Protein AF-G0UJ01-F1 (afdb_monomer_lite)

Organism: Trypanosoma congolense (strain IL3000) (NCBI:txid1068625)

InterPro domains:
  IPR001300 Peptidase C2, calpain, catalytic domain [PS50203] (1-69)
  IPR036213 Calpain large subunit, domain III superfamily [SSF49758] (89-198)
  IPR038765 Papain-like cysteine peptidase superfamily [SSF54001] (2-78)

Structure (mmCIF, N/CA/C/O backbone):
data_AF-G0UJ01-F1
#
_entry.id   AF-G0UJ01-F1
#
loop_
_atom_site.group_PDB
_atom_site.id
_atom_site.type_symbol
_atom_site.label_atom_id
_atom_site.label_alt_id
_atom_site.label_comp_id
_atom_site.label_asym_id
_atom_site.label_entity_id
_atom_site.label_seq_id
_atom_site.pdbx_PDB_ins_code
_atom_site.Cartn_x
_atom_site.Cartn_y
_atom_site.Cartn_z
_atom_site.occupancy
_atom_site.B_iso_or_equiv
_atom_site.auth_seq_id
_atom_site.auth_comp_id
_atom_site.auth_asym_id
_atom_site.auth_atom_id
_atom_site.pdbx_PDB_model_num
ATOM 1 N N . VAL A 1 1 ? -15.364 -9.921 30.946 1.00 75.38 1 VAL A N 1
ATOM 2 C CA . VAL A 1 1 ? -16.091 -8.834 30.248 1.00 75.38 1 VAL A CA 1
ATOM 3 C C . VAL A 1 1 ? -15.099 -8.188 29.299 1.00 75.38 1 VAL A C 1
ATOM 5 O O . VAL A 1 1 ? -13.980 -7.958 29.737 1.00 75.38 1 VAL A O 1
ATOM 8 N N . PHE A 1 2 ? -15.462 -7.955 28.037 1.00 89.19 2 PHE A N 1
ATOM 9 C CA . PHE A 1 2 ? -14.636 -7.181 27.103 1.00 89.19 2 PHE A CA 1
ATOM 10 C C . PHE A 1 2 ? -15.213 -5.773 27.016 1.00 89.19 2 PHE A C 1
ATOM 12 O O . PHE A 1 2 ? -16.403 -5.621 26.729 1.00 89.19 2 PHE A O 1
ATOM 19 N N . LEU A 1 3 ? -14.388 -4.777 27.321 1.00 91.88 3 LEU A N 1
ATOM 20 C CA . LEU A 1 3 ? -14.779 -3.374 27.366 1.00 91.88 3 LEU A CA 1
ATOM 21 C C . LEU A 1 3 ? -13.945 -2.585 26.367 1.00 91.88 3 LEU A C 1
ATOM 23 O O . LEU A 1 3 ? -12.752 -2.847 26.220 1.00 91.88 3 LEU A O 1
ATOM 27 N N . LEU A 1 4 ? -14.575 -1.610 25.721 1.00 91.38 4 LEU A N 1
ATOM 28 C CA . LEU A 1 4 ? -13.889 -0.601 24.929 1.00 91.38 4 LEU A CA 1
ATOM 29 C C . LEU A 1 4 ? -14.015 0.747 25.632 1.00 91.38 4 LEU A C 1
ATOM 31 O O . LEU A 1 4 ? -15.114 1.166 26.004 1.00 91.38 4 LEU A O 1
ATOM 35 N N . LEU A 1 5 ? -12.877 1.416 25.790 1.00 90.94 5 LEU A N 1
ATOM 36 C CA . LEU A 1 5 ? -12.803 2.781 26.282 1.00 90.94 5 LEU A CA 1
ATOM 37 C C . LEU A 1 5 ? -12.673 3.729 25.090 1.00 90.94 5 LEU A C 1
ATOM 39 O O . LEU A 1 5 ? -11.748 3.611 24.289 1.00 90.94 5 LEU A O 1
ATOM 43 N N . LEU A 1 6 ? -13.605 4.667 24.981 1.00 90.00 6 LEU A N 1
ATOM 44 C CA . LEU A 1 6 ? -13.663 5.664 23.921 1.00 90.00 6 LEU A CA 1
ATOM 45 C C . LEU A 1 6 ? -13.611 7.063 24.518 1.00 90.00 6 LEU A C 1
ATOM 47 O O . LEU A 1 6 ? -14.026 7.283 25.651 1.00 90.00 6 LEU A O 1
ATOM 51 N N . ARG A 1 7 ? -13.152 8.029 23.727 1.00 88.75 7 ARG A N 1
ATOM 52 C CA . ARG A 1 7 ? -13.191 9.446 24.079 1.00 88.75 7 ARG A CA 1
ATOM 53 C C . ARG A 1 7 ? -14.128 10.179 23.131 1.00 88.75 7 ARG A C 1
ATOM 55 O O . ARG A 1 7 ? -13.958 10.081 21.919 1.00 88.75 7 ARG A O 1
ATOM 62 N N . ASN A 1 8 ? -15.076 10.939 23.670 1.00 87.56 8 ASN A N 1
ATOM 63 C CA . ASN A 1 8 ? -15.922 11.836 22.893 1.00 87.56 8 ASN A CA 1
ATOM 64 C C . ASN A 1 8 ? -15.230 13.205 22.736 1.00 87.56 8 ASN A C 1
ATOM 66 O O . ASN A 1 8 ? -15.189 13.976 23.700 1.00 87.56 8 ASN A O 1
ATOM 70 N N . PRO A 1 9 ? -14.725 13.560 21.538 1.00 87.31 9 PRO A N 1
ATOM 71 C CA . PRO A 1 9 ? -14.040 14.835 21.338 1.00 87.31 9 PRO A CA 1
ATOM 72 C C . PRO A 1 9 ? -14.978 16.050 21.451 1.00 87.31 9 PRO A C 1
ATOM 74 O O . PRO A 1 9 ? -14.497 17.166 21.637 1.00 87.31 9 PRO A O 1
ATOM 77 N N . TRP A 1 10 ? -16.301 15.855 21.394 1.00 84.81 10 TRP A N 1
ATOM 78 C CA . TRP A 1 10 ? -17.302 16.925 21.481 1.00 84.81 10 TRP A CA 1
ATOM 79 C C . TRP A 1 10 ? -17.919 17.104 22.867 1.00 84.81 10 TRP A C 1
ATOM 81 O O . TRP A 1 10 ? -18.805 17.940 23.014 1.00 84.81 10 TRP A O 1
ATOM 91 N N . PHE A 1 11 ? -17.444 16.391 23.893 1.00 81.94 11 PHE A N 1
ATOM 92 C CA . PHE A 1 11 ? -18.022 16.441 25.244 1.00 81.94 11 PHE A CA 1
ATOM 93 C C . PHE A 1 11 ? -18.205 17.868 25.806 1.00 81.94 11 PHE A C 1
ATOM 95 O O . PHE A 1 11 ? -19.108 18.119 26.589 1.00 81.94 11 PHE A O 1
ATOM 102 N N . ARG A 1 12 ? -17.359 18.831 25.416 1.00 78.62 12 ARG A N 1
ATOM 103 C CA . ARG A 1 12 ? -17.469 20.228 25.882 1.00 78.62 12 ARG A CA 1
ATOM 104 C C . ARG A 1 12 ? -18.491 21.077 25.119 1.00 78.62 12 ARG A C 1
ATOM 106 O O . ARG A 1 12 ? -18.790 22.182 25.553 1.00 78.62 12 ARG A O 1
ATOM 113 N N . CYS A 1 13 ? -18.949 20.616 23.959 1.00 74.69 13 CYS A N 1
ATOM 114 C CA . CYS A 1 13 ? -19.831 21.367 23.063 1.00 74.69 13 CYS A CA 1
ATOM 115 C C . CYS A 1 13 ? -21.299 20.959 23.206 1.00 74.69 13 CYS A C 1
ATOM 117 O O . CYS A 1 13 ? -22.189 21.717 22.833 1.00 74.69 13 CYS A O 1
ATOM 119 N N . CYS A 1 14 ? -21.547 19.770 23.737 1.00 66.38 14 CYS A N 1
ATOM 120 C CA . CYS A 1 14 ? -22.865 19.268 24.062 1.00 66.38 14 CYS A CA 1
ATOM 121 C C . CYS A 1 14 ? -22.764 18.599 25.431 1.00 66.38 14 CYS A C 1
ATOM 123 O O . CYS A 1 14 ? -21.848 17.808 25.636 1.00 66.38 14 CYS A O 1
ATOM 125 N N . ASP A 1 15 ? -23.691 18.897 26.348 1.00 72.81 15 ASP A N 1
ATOM 126 C CA . ASP A 1 15 ? -23.828 18.228 27.655 1.00 72.81 15 ASP A CA 1
ATOM 127 C C . ASP A 1 15 ? -24.300 16.770 27.471 1.00 72.81 15 ASP A C 1
ATOM 129 O O . ASP A 1 15 ? -25.323 16.328 27.991 1.00 72.81 15 ASP A O 1
ATOM 133 N N . TYR A 1 16 ? -23.598 16.029 26.619 1.00 79.50 16 TYR A N 1
ATOM 134 C CA . TYR A 1 16 ? -23.921 14.676 26.237 1.00 79.50 16 TYR A CA 1
ATOM 135 C C . TYR A 1 16 ? -23.436 13.723 27.320 1.00 79.50 16 TYR A C 1
ATOM 137 O O . TYR A 1 16 ? -22.234 13.581 27.561 1.00 79.50 16 TYR A O 1
ATOM 145 N N . GLU A 1 17 ? -24.385 13.020 27.926 1.00 80.81 17 GLU A N 1
ATOM 146 C CA . GLU A 1 17 ? -24.115 11.943 28.864 1.00 80.81 17 GLU A CA 1
ATOM 147 C C . GLU A 1 17 ? -24.357 10.588 28.200 1.00 80.81 17 GLU A C 1
ATOM 149 O O . GLU A 1 17 ? -25.393 10.340 27.580 1.00 80.81 17 GLU A O 1
ATOM 154 N N . TRP A 1 18 ? -23.389 9.683 28.345 1.00 87.19 18 TRP A N 1
ATOM 155 C CA . TRP A 1 18 ? -23.513 8.327 27.827 1.00 87.19 18 TRP A CA 1
ATOM 156 C C . TRP A 1 18 ? -24.629 7.561 28.545 1.00 87.19 18 TRP A C 1
ATOM 158 O O . TRP A 1 18 ? -24.576 7.376 29.759 1.00 87.19 18 TRP A O 1
ATOM 168 N N . GLY A 1 19 ? -25.618 7.082 27.787 1.00 88.19 19 GLY A N 1
ATOM 169 C CA . GLY A 1 19 ? -26.789 6.368 28.308 1.00 88.19 19 GLY A CA 1
ATOM 170 C C . GLY A 1 19 ? -26.691 4.837 28.311 1.00 88.19 19 GLY A C 1
ATOM 171 O O . GLY A 1 19 ? -27.681 4.187 28.643 1.00 88.19 19 GLY A O 1
ATOM 172 N N . GLY A 1 20 ? -25.547 4.263 27.924 1.00 89.75 20 GLY A N 1
ATOM 173 C CA . GLY A 1 20 ? -25.373 2.813 27.777 1.00 89.75 20 GLY A CA 1
ATOM 174 C C . GLY A 1 20 ? -25.213 2.045 29.091 1.00 89.75 20 GLY A C 1
ATOM 175 O O . GLY A 1 20 ? -25.431 2.560 30.192 1.00 89.75 20 GLY A O 1
ATOM 176 N N . VAL A 1 21 ? -24.804 0.781 28.979 1.00 91.50 21 VAL A N 1
ATOM 177 C CA . VAL A 1 21 ? -24.716 -0.168 30.107 1.00 91.50 21 VAL A CA 1
ATOM 178 C C . VAL A 1 21 ? -23.761 0.313 31.203 1.00 91.50 21 VAL A C 1
ATOM 180 O O . VAL A 1 21 ? -24.057 0.182 32.393 1.00 91.50 21 VAL A O 1
ATOM 183 N N . TRP A 1 22 ? -22.649 0.929 30.802 1.00 91.38 22 TRP A N 1
ATOM 184 C CA . TRP A 1 22 ? -21.648 1.528 31.689 1.00 91.38 22 TRP A CA 1
ATOM 185 C C . TRP A 1 22 ? -21.827 3.045 31.844 1.00 91.38 22 TRP A C 1
ATOM 187 O O . TRP A 1 22 ? -20.862 3.784 32.026 1.00 91.38 22 TRP A O 1
ATOM 197 N N . LYS A 1 23 ? -23.067 3.548 31.795 1.00 90.19 23 LYS A N 1
ATOM 198 C CA . LYS A 1 23 ? -23.355 4.956 32.104 1.00 90.19 23 LYS A CA 1
ATOM 199 C C . LYS A 1 23 ? -22.884 5.348 33.501 1.00 90.19 23 LYS A C 1
ATOM 201 O O . LYS A 1 23 ? -22.842 4.523 34.420 1.00 90.19 23 LYS A O 1
ATOM 206 N N . LYS A 1 24 ? -22.579 6.630 33.688 1.00 85.19 24 LYS A N 1
ATOM 207 C CA . LYS A 1 24 ? -22.153 7.176 34.981 1.00 85.19 24 LYS A CA 1
ATOM 208 C C . LYS A 1 24 ? -23.188 6.868 36.071 1.00 85.19 24 LYS A C 1
ATOM 210 O O . LYS A 1 24 ? -24.387 7.044 35.870 1.00 85.19 24 LYS A O 1
ATOM 215 N N . GLY A 1 25 ? -22.727 6.356 37.213 1.00 85.00 25 GLY A N 1
ATOM 216 C CA . GLY A 1 25 ? -23.595 5.957 38.330 1.00 85.00 25 GLY A CA 1
ATOM 217 C C . GLY A 1 25 ? -24.432 4.687 38.100 1.00 85.00 25 GLY A C 1
ATOM 218 O O . GLY A 1 25 ? -25.211 4.317 38.977 1.00 85.00 25 GLY A O 1
ATOM 219 N N . GLY A 1 26 ? -24.278 4.009 36.956 1.00 88.38 26 GLY A N 1
ATOM 220 C CA . GLY A 1 26 ? -24.953 2.745 36.663 1.00 88.38 26 GLY A CA 1
ATOM 221 C C . GLY A 1 26 ? -24.519 1.596 37.581 1.00 88.38 26 GLY A C 1
ATOM 222 O O . GLY A 1 26 ? -23.416 1.585 38.127 1.00 88.38 26 GLY A O 1
ATOM 223 N N . ASP A 1 27 ? -25.381 0.588 37.731 1.00 92.69 27 ASP A N 1
ATOM 224 C CA . ASP A 1 27 ? -25.149 -0.514 38.676 1.00 92.69 27 ASP A CA 1
ATOM 225 C C . ASP A 1 27 ? -23.986 -1.433 38.285 1.00 92.69 27 ASP A C 1
ATOM 227 O O . ASP A 1 27 ? -23.397 -2.080 39.150 1.00 92.69 27 ASP A O 1
ATOM 231 N N . LYS A 1 28 ? -23.591 -1.448 37.008 1.00 90.81 28 LYS A 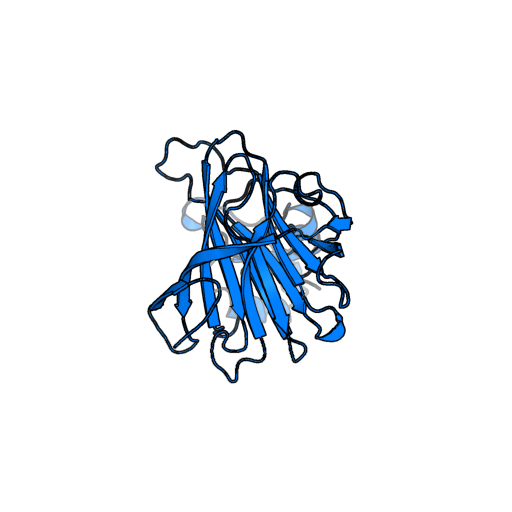N 1
ATOM 232 C CA . LYS A 1 28 ? -22.432 -2.213 36.525 1.00 90.81 28 LYS A CA 1
ATOM 233 C C . LYS A 1 28 ? -21.130 -1.813 37.219 1.00 90.81 28 LYS A C 1
ATOM 235 O O . LYS A 1 28 ? -20.361 -2.692 37.598 1.00 90.81 28 LYS A O 1
ATOM 240 N N . TRP A 1 29 ? -20.935 -0.524 37.500 1.00 90.88 29 TRP A N 1
ATOM 241 C CA . TRP A 1 29 ? -19.77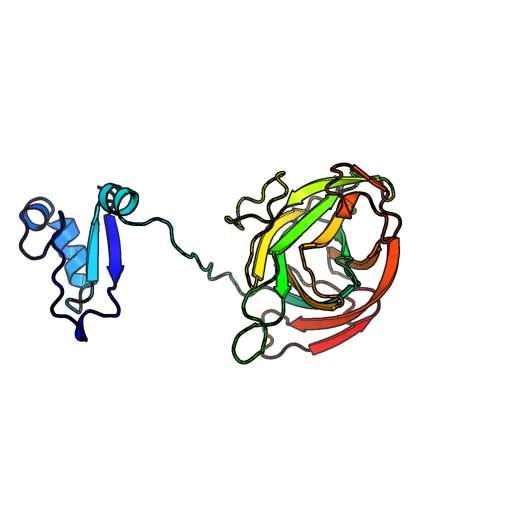2 -0.037 38.252 1.00 90.88 29 TRP A CA 1
ATOM 242 C C . TRP A 1 29 ? -19.722 -0.588 39.684 1.00 90.88 29 TRP A C 1
ATOM 244 O O . TRP A 1 29 ? -18.648 -0.831 40.230 1.00 90.88 29 TRP A O 1
ATOM 254 N N . LYS A 1 30 ? -20.887 -0.841 40.296 1.00 91.62 30 LYS A N 1
ATOM 255 C CA . LYS A 1 30 ? -20.976 -1.464 41.627 1.00 91.62 30 LYS A CA 1
ATOM 256 C C . LYS A 1 30 ? -20.728 -2.972 41.563 1.00 91.62 30 LYS A C 1
ATOM 258 O O . LYS A 1 30 ? -20.147 -3.532 42.484 1.00 91.62 30 LYS A O 1
ATOM 263 N N . GLN A 1 31 ? -21.174 -3.623 40.486 1.00 93.44 31 GLN A N 1
ATOM 264 C CA . GLN A 1 31 ? -20.993 -5.063 40.273 1.00 93.44 31 GLN A CA 1
ATOM 265 C C . GLN A 1 31 ? -19.530 -5.439 39.994 1.00 93.44 31 GLN A C 1
ATOM 267 O O . GLN A 1 31 ? -19.109 -6.534 40.359 1.00 93.44 31 GLN A O 1
ATOM 272 N N . PHE A 1 32 ? -18.753 -4.543 39.377 1.00 92.38 32 PHE A N 1
ATOM 273 C CA . PHE A 1 32 ? -17.364 -4.792 38.979 1.00 92.38 32 PHE A CA 1
ATOM 274 C C . PHE A 1 32 ? -16.406 -3.730 39.551 1.00 92.38 32 PHE A C 1
ATOM 276 O O . PHE A 1 32 ? -15.913 -2.879 38.809 1.00 92.38 32 PHE A O 1
ATOM 283 N N . PRO A 1 33 ? -16.092 -3.775 40.859 1.00 90.06 33 PRO A N 1
ATOM 284 C CA . PRO A 1 33 ? -15.286 -2.745 41.520 1.00 90.06 33 PRO A CA 1
ATOM 285 C C . PRO A 1 33 ? -13.866 -2.609 40.951 1.00 90.06 33 PRO A C 1
ATOM 287 O O . PRO A 1 33 ? -13.368 -1.496 40.846 1.00 90.06 33 PRO A O 1
ATOM 290 N N . GLN A 1 34 ? -13.246 -3.708 40.507 1.00 89.19 34 GLN A N 1
ATOM 291 C CA . GLN A 1 34 ? -11.915 -3.683 39.878 1.00 89.19 34 GLN A CA 1
ATOM 292 C C . GLN A 1 34 ? -11.904 -2.904 38.554 1.00 89.19 34 GLN A C 1
ATOM 294 O O . GLN A 1 34 ? -10.950 -2.198 38.247 1.00 89.19 34 GLN A O 1
ATOM 299 N N . VAL A 1 35 ? -12.983 -3.007 37.769 1.00 88.00 35 VAL A N 1
ATOM 300 C CA . VAL A 1 35 ? -13.138 -2.238 36.524 1.00 88.00 35 VAL A CA 1
ATOM 301 C C . VAL A 1 35 ? -13.319 -0.759 36.847 1.00 88.00 35 VAL A C 1
ATOM 303 O O . VAL A 1 35 ? -12.759 0.090 36.165 1.00 88.00 35 VAL A O 1
ATOM 306 N N . THR A 1 36 ? -14.080 -0.451 37.897 1.00 88.06 36 THR A N 1
ATOM 307 C CA . THR A 1 36 ? -14.294 0.920 38.371 1.00 88.06 36 THR A CA 1
ATOM 308 C C . THR A 1 36 ? -12.995 1.569 38.834 1.00 88.06 36 THR A C 1
ATOM 310 O O . THR A 1 36 ? -12.743 2.719 38.491 1.00 88.06 36 THR A O 1
ATOM 313 N N . GLU A 1 37 ? -12.165 0.842 39.579 1.00 88.12 37 GLU A N 1
ATOM 314 C CA . GLU A 1 37 ? -10.848 1.314 40.012 1.00 88.12 37 GLU A CA 1
ATOM 315 C C . GLU A 1 37 ? -9.958 1.642 38.806 1.00 88.12 37 GLU A C 1
ATOM 317 O O . GLU A 1 37 ? -9.547 2.791 38.655 1.00 88.12 37 GLU A O 1
ATOM 322 N N . ALA A 1 38 ? -9.792 0.695 37.876 1.00 86.50 38 ALA A N 1
ATOM 323 C CA . ALA A 1 38 ? -9.010 0.906 36.657 1.00 86.50 38 ALA A CA 1
ATOM 324 C C . ALA A 1 38 ? -9.561 2.043 35.775 1.00 86.50 38 ALA A C 1
ATOM 326 O O . ALA A 1 38 ? -8.803 2.818 35.195 1.00 86.50 38 ALA A O 1
ATOM 327 N N . PHE A 1 39 ? -10.887 2.175 35.671 1.00 85.25 39 PHE A N 1
ATOM 328 C CA . PHE A 1 39 ? -11.506 3.266 34.920 1.00 85.25 39 PHE A CA 1
ATOM 329 C C . PHE A 1 39 ? -11.233 4.622 35.574 1.00 85.25 39 PHE A C 1
ATOM 331 O O . PHE A 1 39 ? -10.898 5.564 34.866 1.00 85.25 39 PHE A O 1
ATOM 338 N N . ASN A 1 40 ? -11.326 4.719 36.903 1.00 84.25 40 ASN A N 1
ATOM 339 C CA . ASN A 1 40 ? -11.089 5.963 37.636 1.00 84.25 40 ASN A CA 1
ATOM 340 C C . ASN A 1 40 ? -9.636 6.448 37.531 1.00 84.25 40 ASN A C 1
ATOM 342 O O . ASN A 1 40 ? -9.409 7.655 37.481 1.00 84.25 40 ASN A O 1
ATOM 346 N N . GLU A 1 41 ? -8.665 5.532 37.467 1.00 82.69 41 GLU A N 1
ATOM 347 C CA . GLU A 1 41 ? -7.254 5.872 37.222 1.00 82.69 41 GLU A CA 1
ATOM 348 C C . GLU A 1 41 ? -7.041 6.512 35.841 1.00 82.69 41 GLU A C 1
ATOM 350 O O . GLU A 1 41 ? -6.206 7.402 35.683 1.00 82.69 41 GLU A O 1
ATOM 355 N N . LEU A 1 42 ? -7.822 6.086 34.843 1.00 77.44 42 LEU A N 1
ATOM 356 C CA . LEU A 1 42 ? -7.761 6.591 33.469 1.00 77.44 42 LEU A CA 1
ATOM 357 C C . LEU A 1 42 ? -8.635 7.838 33.261 1.00 77.44 42 LEU A C 1
ATOM 359 O O . LEU A 1 42 ? -8.313 8.707 32.447 1.00 77.44 42 LEU A O 1
ATOM 363 N N . SER A 1 43 ? -9.756 7.940 33.978 1.00 67.50 43 SER A N 1
ATOM 364 C CA . SER A 1 43 ? -10.750 8.995 33.809 1.00 67.50 43 SER A CA 1
ATOM 365 C C . SER A 1 43 ? -10.384 10.254 34.593 1.00 67.50 43 SER A C 1
ATOM 367 O O . SER A 1 43 ? -10.954 10.559 35.638 1.00 67.50 43 SER A O 1
ATOM 369 N N . GLY A 1 44 ? -9.469 11.046 34.035 1.00 62.75 44 GLY A N 1
ATOM 370 C CA . GLY A 1 44 ? -9.236 12.427 34.477 1.00 62.75 44 GLY A CA 1
ATOM 371 C C . GLY A 1 44 ? -10.351 13.412 34.077 1.00 62.75 44 GLY A C 1
ATOM 372 O O . GLY A 1 44 ? -10.293 14.583 34.450 1.00 62.75 44 GLY A O 1
ATOM 373 N N . GLY A 1 45 ? -11.358 12.970 33.307 1.00 66.00 45 GLY A N 1
ATOM 374 C CA . GLY A 1 45 ? -12.432 13.806 32.763 1.00 66.00 45 GLY A CA 1
ATOM 375 C C . GLY A 1 45 ? -13.699 13.026 32.384 1.00 66.00 45 GLY A C 1
ATOM 376 O O . GLY A 1 45 ? -13.693 11.802 32.290 1.00 66.00 45 GLY A O 1
ATOM 377 N N . ASN A 1 46 ? -14.804 13.752 32.174 1.00 72.12 46 ASN A N 1
ATOM 378 C CA . ASN A 1 46 ? -16.110 13.200 31.773 1.00 72.12 46 ASN A CA 1
ATOM 379 C C . ASN A 1 46 ? -16.215 12.913 30.255 1.00 72.12 46 ASN A C 1
ATOM 381 O O . ASN A 1 46 ? -17.283 12.548 29.773 1.00 72.12 46 ASN A O 1
ATOM 385 N N . ASP A 1 47 ? -15.138 13.098 29.488 1.00 84.44 47 ASP A N 1
ATOM 386 C CA . ASP A 1 47 ? -15.110 12.877 28.039 1.00 84.44 47 ASP A CA 1
ATOM 387 C C . ASP A 1 47 ? -14.891 11.408 27.651 1.00 84.44 47 ASP A C 1
ATOM 389 O O . ASP A 1 47 ? -14.908 11.083 26.463 1.00 84.44 47 ASP A O 1
ATOM 393 N N . LEU A 1 48 ? -14.710 10.518 28.630 1.00 88.62 48 LEU A N 1
ATOM 394 C CA . LEU A 1 48 ? -14.549 9.085 28.411 1.00 88.62 48 LEU A CA 1
ATOM 395 C C . LEU A 1 48 ? -15.880 8.332 28.478 1.00 88.62 48 LEU A C 1
ATOM 397 O O . LEU A 1 48 ? -16.712 8.548 29.358 1.00 88.62 48 LEU A O 1
ATOM 401 N N . ILE A 1 49 ? -16.042 7.389 27.557 1.00 89.88 49 ILE A N 1
ATOM 402 C CA . ILE A 1 49 ? -17.193 6.507 27.420 1.00 89.88 49 ILE A CA 1
ATOM 403 C C . ILE A 1 49 ? -16.690 5.069 27.524 1.00 89.88 49 ILE A C 1
ATOM 405 O O . ILE A 1 49 ? -15.803 4.660 26.778 1.00 89.88 49 ILE A O 1
ATOM 409 N N . CYS A 1 50 ? -17.270 4.296 28.439 1.00 91.38 50 CYS A N 1
ATOM 410 C CA . CYS A 1 50 ? -17.031 2.861 28.547 1.00 91.38 50 CYS A CA 1
ATOM 411 C C . CYS A 1 50 ? -18.210 2.104 27.927 1.00 91.38 50 CYS A C 1
ATOM 413 O O . CYS A 1 50 ? -19.371 2.452 28.170 1.00 91.38 50 CYS A O 1
ATOM 415 N N . MET A 1 51 ? -17.920 1.084 27.124 1.00 92.50 51 MET A N 1
ATOM 416 C CA . MET A 1 51 ? -18.926 0.264 26.448 1.00 92.50 51 MET A CA 1
ATOM 417 C C . MET A 1 51 ? -18.562 -1.209 26.549 1.00 92.50 51 MET A C 1
ATOM 419 O O . MET A 1 51 ? -17.385 -1.569 26.467 1.00 92.50 51 MET A O 1
ATOM 423 N N . GLU A 1 52 ? -19.563 -2.079 26.672 1.00 93.69 52 GLU A N 1
ATOM 424 C CA . GLU A 1 52 ? -19.337 -3.501 26.426 1.00 93.69 52 GLU A CA 1
ATOM 425 C C . GLU A 1 52 ? -19.074 -3.735 24.938 1.00 93.69 52 GLU A C 1
ATOM 427 O O . GLU A 1 52 ? -19.659 -3.080 24.078 1.00 93.69 52 GLU A O 1
ATOM 432 N N . TRP A 1 53 ? -18.210 -4.699 24.615 1.00 93.44 53 TRP A N 1
ATOM 433 C CA . TRP A 1 53 ? -17.842 -4.974 23.225 1.00 93.44 53 TRP A CA 1
ATOM 434 C C . TRP A 1 53 ? -19.056 -5.251 22.325 1.00 93.44 53 TRP A C 1
ATOM 436 O O . TRP A 1 53 ? -19.088 -4.827 21.177 1.00 93.44 53 TRP A O 1
ATOM 446 N N . TRP A 1 54 ? -20.105 -5.888 22.848 1.00 93.56 54 TRP A N 1
ATOM 447 C CA . TRP A 1 54 ? -21.332 -6.097 22.079 1.00 93.56 54 TRP A CA 1
ATOM 448 C C . TRP A 1 54 ? -22.088 -4.786 21.786 1.00 93.56 54 TRP A C 1
ATOM 450 O O . TRP A 1 54 ? -22.704 -4.679 20.729 1.00 93.56 54 TRP A O 1
ATOM 460 N N . GLU A 1 55 ? -22.038 -3.780 22.674 1.00 93.69 55 GLU A N 1
ATOM 461 C CA . GLU A 1 55 ? -22.600 -2.447 22.400 1.00 93.69 55 GLU A CA 1
ATOM 462 C C . GLU A 1 55 ? -21.818 -1.791 21.261 1.00 93.69 55 GLU A C 1
ATOM 464 O O . GLU A 1 55 ? -22.414 -1.191 20.371 1.00 93.69 55 GLU A O 1
ATOM 469 N N . VAL A 1 56 ? -20.490 -1.958 21.252 1.00 92.50 56 VAL A N 1
ATOM 470 C CA . VAL A 1 56 ? -19.618 -1.451 20.184 1.00 92.50 56 VAL A CA 1
ATOM 471 C C . VAL A 1 56 ? -20.005 -2.060 18.839 1.00 92.50 56 VAL A C 1
ATOM 473 O O . VAL A 1 56 ? -20.234 -1.316 17.889 1.00 92.50 56 VAL A O 1
ATOM 476 N N . LEU A 1 57 ? -20.148 -3.388 18.773 1.00 90.88 57 LEU A N 1
ATOM 477 C CA . LEU A 1 57 ? -20.524 -4.103 17.547 1.00 90.88 57 LEU A CA 1
ATOM 478 C C . LEU A 1 57 ? -21.896 -3.683 16.994 1.00 90.88 57 LEU A C 1
ATOM 480 O O . LEU A 1 57 ? -22.126 -3.791 15.795 1.00 90.88 57 LEU A O 1
ATOM 484 N N . ASN A 1 58 ? -22.800 -3.206 17.854 1.00 92.25 58 ASN A N 1
ATOM 485 C CA . ASN A 1 58 ? -24.127 -2.744 17.445 1.00 92.25 58 ASN A CA 1
ATOM 486 C C . ASN A 1 58 ? -24.172 -1.260 17.057 1.00 92.25 58 ASN A C 1
ATOM 488 O O . ASN A 1 58 ? -25.089 -0.850 16.348 1.00 92.25 58 ASN A O 1
ATOM 492 N N . LEU A 1 59 ? -23.239 -0.444 17.557 1.00 91.69 59 LEU A N 1
ATOM 493 C CA . LEU A 1 59 ? -23.279 1.014 17.404 1.00 91.69 59 LEU A CA 1
ATOM 494 C C . LEU A 1 59 ? -22.282 1.550 16.376 1.00 91.69 59 LEU A C 1
ATOM 496 O O . LEU A 1 59 ? -22.545 2.585 15.766 1.00 91.69 59 LEU A O 1
ATOM 500 N N . PHE A 1 60 ? -21.153 0.873 16.172 1.00 90.94 60 PHE A N 1
ATOM 501 C CA . PHE A 1 60 ? -20.113 1.314 15.249 1.00 90.94 60 PHE A CA 1
ATOM 502 C C . PHE A 1 60 ? -20.150 0.500 13.959 1.00 90.94 60 PHE A C 1
ATOM 504 O O . PHE A 1 60 ? -20.113 -0.725 13.981 1.00 90.94 60 PHE A O 1
ATOM 511 N N . ALA A 1 61 ? -20.157 1.197 12.821 1.00 87.00 61 ALA A N 1
ATOM 512 C CA . ALA A 1 61 ? -20.029 0.570 11.505 1.00 87.00 61 ALA A CA 1
ATOM 513 C C . ALA A 1 61 ? -18.574 0.183 11.164 1.00 87.00 61 ALA A C 1
ATOM 515 O O . ALA A 1 61 ? -18.346 -0.620 10.265 1.00 87.00 61 ALA A O 1
ATOM 516 N N . GLY A 1 62 ? -17.591 0.756 11.867 1.00 83.19 62 GLY A N 1
ATOM 517 C CA . GLY A 1 62 ? -16.167 0.490 11.677 1.00 83.19 62 GLY A CA 1
ATOM 518 C C . GLY A 1 62 ? -15.286 1.454 12.472 1.00 83.19 62 GLY A C 1
ATOM 519 O O . GLY A 1 62 ? -15.784 2.349 13.160 1.00 83.19 62 GLY A O 1
ATOM 520 N N . CYS A 1 63 ? -13.970 1.280 12.367 1.00 82.75 63 CYS A N 1
ATOM 521 C CA . CYS A 1 63 ? -12.974 2.188 12.928 1.00 82.75 63 CYS A CA 1
ATOM 522 C C . CYS A 1 63 ? -11.757 2.298 11.999 1.00 82.75 63 CYS A C 1
ATOM 524 O O . CYS A 1 63 ? -11.492 1.408 11.195 1.00 82.75 63 CYS A O 1
ATOM 526 N N . GLY A 1 64 ? -11.026 3.408 12.108 1.00 80.44 64 GLY A N 1
ATOM 527 C CA . GLY A 1 64 ? -9.695 3.528 11.521 1.00 80.44 64 GLY A CA 1
ATOM 528 C C . GLY A 1 64 ? -8.650 3.098 12.544 1.00 80.44 64 GLY A C 1
ATOM 529 O O . GLY A 1 64 ? -8.668 3.589 13.674 1.00 80.44 64 GLY A O 1
ATOM 530 N N . VAL A 1 65 ? -7.743 2.209 12.151 1.00 77.88 65 VAL A N 1
ATOM 531 C CA . VAL A 1 65 ? -6.582 1.815 12.955 1.00 77.88 65 VAL A CA 1
ATOM 532 C C . VAL A 1 65 ? -5.336 2.363 12.275 1.00 77.88 65 VAL A C 1
ATOM 534 O O . VAL A 1 65 ? -5.160 2.210 11.071 1.00 77.88 65 VAL A O 1
ATOM 537 N N . CYS A 1 66 ? -4.483 3.030 13.045 1.00 73.50 66 CYS A N 1
ATOM 538 C CA . CYS A 1 66 ? -3.165 3.451 12.592 1.00 73.50 66 CYS A CA 1
ATOM 539 C C . CYS A 1 66 ? -2.133 2.696 13.422 1.00 73.50 66 CYS A C 1
ATOM 541 O O . CYS A 1 66 ? -2.071 2.872 14.642 1.00 73.50 66 CYS A O 1
ATOM 543 N N . PHE A 1 67 ? -1.350 1.837 12.775 1.00 69.12 67 PHE A N 1
ATOM 544 C CA . PHE A 1 67 ? -0.277 1.119 13.443 1.00 69.12 67 PHE A CA 1
ATOM 545 C C . PHE A 1 67 ? 0.904 2.063 13.654 1.00 69.12 67 PHE A C 1
ATOM 547 O O . PHE A 1 67 ? 1.513 2.543 12.699 1.00 69.12 67 PHE A O 1
ATOM 554 N N . ALA A 1 68 ? 1.243 2.319 14.916 1.00 71.06 68 ALA A N 1
ATOM 555 C CA . ALA A 1 68 ? 2.526 2.912 15.257 1.00 71.06 68 ALA A CA 1
ATOM 556 C C . ALA A 1 68 ? 3.597 1.826 15.091 1.00 71.06 68 ALA A C 1
ATOM 558 O O . ALA A 1 68 ? 3.799 1.006 15.984 1.00 71.06 68 ALA A O 1
ATOM 559 N N . GLN A 1 69 ? 4.215 1.771 13.914 1.00 69.75 69 GLN A N 1
ATOM 560 C CA . GLN A 1 69 ? 5.294 0.825 13.642 1.00 69.75 69 GLN A CA 1
ATOM 561 C C . GLN A 1 69 ? 6.617 1.326 14.226 1.00 69.75 69 GLN A C 1
ATOM 563 O O . GLN A 1 69 ? 6.817 2.535 14.381 1.00 69.75 69 GLN A O 1
ATOM 568 N N . GLU A 1 70 ? 7.527 0.398 14.536 1.00 78.56 70 GLU A N 1
ATOM 569 C CA . GLU A 1 70 ? 8.925 0.756 14.786 1.00 78.56 70 GLU A CA 1
ATOM 570 C C . GLU A 1 70 ? 9.483 1.541 13.586 1.00 78.56 70 GLU A C 1
ATOM 572 O O . GLU A 1 70 ? 9.000 1.354 12.464 1.00 78.56 70 GLU A O 1
ATOM 577 N N . PRO A 1 71 ? 10.469 2.436 13.783 1.00 80.19 71 PRO A N 1
ATOM 578 C CA . PRO A 1 71 ? 11.080 3.156 12.674 1.00 80.19 71 PRO A CA 1
ATOM 579 C C . PRO A 1 71 ? 11.523 2.183 11.575 1.00 80.19 71 PRO A C 1
ATOM 581 O O . PRO A 1 71 ? 12.373 1.326 11.800 1.00 80.19 71 PRO A O 1
ATOM 584 N N . MET A 1 72 ? 10.936 2.322 10.388 1.00 89.69 72 MET A N 1
ATOM 585 C CA . MET A 1 72 ? 11.286 1.556 9.193 1.00 89.69 72 MET A CA 1
ATOM 586 C C . MET A 1 72 ? 11.954 2.463 8.165 1.00 89.69 72 MET A C 1
ATOM 588 O O . MET A 1 72 ? 11.722 3.676 8.148 1.00 89.69 72 MET A O 1
ATOM 592 N N . ASN A 1 73 ? 12.755 1.859 7.289 1.00 95.31 73 ASN A N 1
ATOM 593 C CA . ASN A 1 73 ? 13.243 2.540 6.097 1.00 95.31 73 ASN A CA 1
ATOM 594 C C . ASN A 1 73 ? 12.042 2.839 5.193 1.00 95.31 73 ASN A C 1
ATOM 596 O O . ASN A 1 73 ? 11.216 1.956 4.955 1.00 95.31 73 ASN A O 1
ATOM 600 N N . ASP A 1 74 ? 11.939 4.077 4.720 1.00 96.25 74 ASP A N 1
ATOM 601 C CA . ASP A 1 74 ? 10.793 4.588 3.965 1.00 96.25 74 ASP A CA 1
ATOM 602 C C . ASP A 1 74 ? 11.254 5.010 2.570 1.00 96.25 74 ASP A C 1
ATOM 604 O O . ASP A 1 74 ? 12.104 5.892 2.422 1.00 96.25 74 ASP A O 1
ATOM 608 N N . TYR A 1 75 ? 10.697 4.358 1.551 1.00 98.25 75 TYR A N 1
ATOM 609 C CA . TYR A 1 75 ? 10.987 4.622 0.148 1.00 98.25 75 TYR A CA 1
ATOM 610 C C . TYR A 1 75 ? 9.720 5.074 -0.562 1.00 98.25 75 TYR A C 1
ATOM 612 O O . TYR A 1 75 ? 8.698 4.394 -0.501 1.00 98.25 75 TYR A O 1
ATOM 620 N N . ARG A 1 76 ? 9.783 6.199 -1.277 1.00 98.25 76 ARG A N 1
ATOM 621 C CA . ARG A 1 76 ? 8.621 6.790 -1.957 1.00 98.25 76 ARG A CA 1
ATOM 622 C C . ARG A 1 76 ? 8.945 7.065 -3.410 1.00 98.25 76 ARG A C 1
ATOM 624 O O . ARG A 1 76 ? 9.674 8.001 -3.717 1.00 98.25 76 ARG A O 1
ATOM 631 N N . ILE A 1 77 ? 8.397 6.253 -4.300 1.00 98.69 77 ILE A N 1
ATOM 632 C CA . ILE A 1 77 ? 8.659 6.286 -5.734 1.00 98.69 77 ILE A CA 1
ATOM 633 C C . ILE A 1 77 ? 7.535 7.067 -6.410 1.00 98.69 77 ILE A C 1
ATOM 635 O O . ILE A 1 77 ? 6.360 6.724 -6.259 1.00 98.69 77 ILE A O 1
ATOM 639 N N . ARG A 1 78 ? 7.876 8.116 -7.161 1.00 98.31 78 ARG A N 1
ATOM 640 C CA . ARG A 1 78 ? 6.884 8.893 -7.910 1.00 98.31 78 ARG A CA 1
ATOM 641 C C . ARG A 1 78 ? 6.493 8.179 -9.197 1.00 98.31 78 ARG A C 1
ATOM 643 O O . ARG A 1 78 ? 7.339 7.662 -9.921 1.00 98.31 78 ARG A O 1
ATOM 650 N N . GLY A 1 79 ? 5.208 8.232 -9.520 1.00 98.00 79 GLY A N 1
ATOM 651 C CA . GLY A 1 79 ? 4.690 7.788 -10.805 1.00 98.00 79 GLY A CA 1
ATOM 652 C C . GLY A 1 79 ? 3.474 8.596 -11.237 1.00 98.00 79 GLY A C 1
ATOM 653 O O . GLY A 1 79 ? 2.992 9.478 -10.524 1.00 98.00 79 GLY A O 1
ATOM 654 N N . CYS A 1 80 ? 2.972 8.297 -12.428 1.00 97.38 80 CYS A N 1
ATOM 655 C CA . CYS A 1 80 ? 1.691 8.797 -12.898 1.00 97.38 80 CYS A CA 1
ATOM 656 C C . CYS A 1 80 ? 0.946 7.708 -13.665 1.00 97.38 80 CYS A C 1
ATOM 658 O O . CYS A 1 80 ? 1.536 6.871 -14.347 1.00 97.38 80 CYS A O 1
ATOM 660 N N . PHE A 1 81 ? -0.370 7.696 -13.529 1.00 97.19 81 PHE A N 1
ATOM 661 C CA . PHE A 1 81 ? -1.240 6.919 -14.388 1.00 97.19 81 PHE A CA 1
ATOM 662 C C . PHE A 1 81 ? -1.495 7.709 -15.660 1.00 97.19 81 PHE A C 1
ATOM 664 O O . PHE A 1 81 ? -1.881 8.869 -15.577 1.00 97.19 81 PHE A O 1
ATOM 671 N N . LYS A 1 82 ? -1.353 7.068 -16.818 1.00 95.75 82 LYS A N 1
ATOM 672 C CA . LYS A 1 82 ? -1.817 7.580 -18.109 1.00 95.75 82 LYS A CA 1
ATOM 673 C C . LYS A 1 82 ? -2.868 6.621 -18.635 1.00 95.75 82 LYS A C 1
ATOM 675 O O . LYS A 1 82 ? -2.563 5.456 -18.869 1.00 95.75 82 LYS A O 1
ATOM 680 N N . GLN A 1 83 ? -4.111 7.084 -18.760 1.00 93.38 83 GLN A N 1
ATOM 681 C CA . GLN A 1 83 ? -5.251 6.238 -19.148 1.00 93.38 83 GLN A CA 1
ATOM 682 C C . GLN A 1 83 ? -5.356 4.957 -18.293 1.00 93.38 83 GLN A C 1
ATOM 684 O O . GLN A 1 83 ? -5.483 3.852 -18.811 1.00 93.38 83 GLN A O 1
ATOM 689 N N . CYS A 1 84 ? -5.263 5.108 -16.968 1.00 95.06 84 CYS A N 1
ATOM 690 C CA . CYS A 1 84 ? -5.248 4.013 -15.985 1.00 95.06 84 CYS A CA 1
ATOM 691 C C . CYS A 1 84 ? -4.042 3.051 -16.043 1.00 95.06 84 CYS A C 1
ATOM 693 O O . CYS A 1 84 ? -3.997 2.097 -15.267 1.00 95.06 84 CYS A O 1
ATOM 695 N N . VAL A 1 85 ? -3.039 3.308 -16.889 1.00 96.88 85 VAL A N 1
ATOM 696 C CA . VAL A 1 85 ? -1.790 2.534 -16.938 1.00 96.88 85 VAL A CA 1
ATOM 697 C C . VAL A 1 85 ? -0.712 3.251 -16.121 1.00 96.88 85 VAL A C 1
ATOM 699 O O . VAL A 1 85 ? -0.428 4.417 -16.402 1.00 96.88 85 VAL A O 1
ATOM 702 N N . PRO A 1 86 ? -0.106 2.606 -15.112 1.00 97.81 86 PRO A N 1
ATOM 703 C CA . PRO A 1 86 ? 0.946 3.218 -14.315 1.00 97.81 86 PRO A CA 1
ATOM 704 C C . PRO A 1 86 ? 2.249 3.358 -15.100 1.00 97.81 86 PRO A C 1
ATOM 706 O O . PRO A 1 86 ? 2.668 2.441 -15.808 1.00 97.81 86 PRO A O 1
ATOM 709 N N . SER A 1 87 ? 2.932 4.486 -14.921 1.00 98.06 87 SER A N 1
ATOM 710 C CA . SER A 1 87 ? 4.267 4.697 -15.477 1.00 98.06 87 SER A CA 1
ATOM 711 C C . SER A 1 87 ? 5.325 3.820 -14.802 1.00 98.06 87 SER A C 1
ATOM 713 O O . SER A 1 87 ? 6.277 3.412 -15.465 1.00 98.06 87 SER A O 1
ATOM 715 N N . VAL A 1 88 ? 5.148 3.500 -13.513 1.00 98.44 88 VAL A N 1
ATOM 716 C CA . VAL A 1 88 ? 6.117 2.758 -12.693 1.00 98.44 88 VAL A CA 1
ATOM 717 C C . VAL A 1 88 ? 5.434 1.659 -11.874 1.00 98.44 88 VAL A C 1
ATOM 719 O O . VAL A 1 88 ? 4.578 1.918 -11.029 1.00 98.44 88 VAL A O 1
ATOM 722 N N . CYS A 1 89 ? 5.868 0.428 -12.091 1.00 98.31 89 CYS A N 1
ATOM 723 C CA . CYS A 1 89 ? 5.659 -0.744 -11.246 1.00 98.31 89 CYS A CA 1
ATOM 724 C C . CYS A 1 89 ? 6.997 -1.131 -10.598 1.00 98.31 89 CYS A C 1
ATOM 726 O O . CYS A 1 89 ? 8.064 -0.732 -11.075 1.00 98.31 89 CYS A O 1
ATOM 728 N N . LEU A 1 90 ? 6.956 -1.941 -9.540 1.00 98.38 90 LEU A N 1
ATOM 729 C CA . LEU A 1 90 ? 8.163 -2.395 -8.843 1.00 98.38 90 LEU A CA 1
ATOM 730 C C . LEU A 1 90 ? 8.368 -3.882 -9.092 1.00 98.38 90 LEU A C 1
ATOM 732 O O . LEU A 1 90 ? 7.515 -4.683 -8.724 1.00 98.38 90 LEU A O 1
ATOM 736 N N . GLN A 1 91 ? 9.501 -4.256 -9.672 1.00 97.25 91 GLN A N 1
ATOM 737 C CA . GLN A 1 91 ? 9.954 -5.639 -9.678 1.00 97.25 91 GLN A CA 1
ATOM 738 C C . GLN A 1 91 ? 10.884 -5.847 -8.485 1.00 97.25 91 GLN A C 1
ATOM 740 O O . GLN A 1 91 ? 11.917 -5.183 -8.384 1.00 97.25 91 GLN A O 1
ATOM 745 N N . ILE A 1 92 ? 10.516 -6.758 -7.590 1.00 97.31 92 ILE A N 1
ATOM 746 C CA . ILE A 1 92 ? 11.206 -6.976 -6.320 1.00 97.31 92 ILE A CA 1
ATOM 747 C C . ILE A 1 92 ? 11.739 -8.403 -6.269 1.00 97.31 92 ILE A C 1
ATOM 749 O O . ILE A 1 92 ? 11.002 -9.358 -6.503 1.00 97.31 92 ILE A O 1
ATOM 753 N N . SER A 1 93 ? 13.013 -8.548 -5.926 1.00 96.44 93 SER A N 1
ATOM 754 C CA . SER A 1 93 ? 13.629 -9.843 -5.636 1.00 96.44 93 SER A CA 1
ATOM 755 C C . SER A 1 93 ? 14.197 -9.826 -4.225 1.00 96.44 93 SER A C 1
ATOM 757 O O . SER A 1 93 ? 14.871 -8.867 -3.841 1.00 96.44 93 SER A O 1
ATOM 759 N N . VAL A 1 94 ? 13.955 -10.894 -3.467 1.00 96.81 94 VAL A N 1
ATOM 760 C CA . VAL A 1 94 ? 14.406 -11.016 -2.075 1.00 96.81 94 VAL A CA 1
ATOM 761 C C . VAL A 1 94 ? 15.324 -12.225 -1.911 1.00 96.81 94 VAL A C 1
ATOM 763 O O . VAL A 1 94 ? 15.108 -13.273 -2.516 1.00 96.81 94 VAL A O 1
ATOM 766 N N . ARG A 1 95 ? 16.384 -12.074 -1.110 1.00 96.50 95 ARG A N 1
ATOM 767 C CA . ARG A 1 95 ? 17.353 -13.146 -0.803 1.00 96.50 95 ARG A CA 1
ATOM 768 C C . ARG A 1 95 ? 17.045 -13.877 0.500 1.00 96.50 95 ARG A C 1
ATOM 770 O O . ARG A 1 95 ? 17.501 -14.998 0.695 1.00 96.50 95 ARG A O 1
ATOM 777 N N . THR A 1 96 ? 16.274 -13.246 1.375 1.00 96.56 96 THR A N 1
ATOM 778 C CA . THR A 1 96 ? 15.786 -13.798 2.640 1.00 96.56 96 THR A CA 1
ATOM 779 C C . THR A 1 96 ? 14.309 -13.443 2.796 1.00 96.56 96 THR A C 1
ATOM 781 O O . THR A 1 96 ? 13.905 -12.407 2.260 1.00 96.56 96 THR A O 1
ATOM 784 N N . PRO A 1 97 ? 13.516 -14.246 3.528 1.00 97.69 97 PRO A N 1
ATOM 785 C CA . PRO A 1 97 ? 12.151 -13.875 3.887 1.00 97.69 97 PRO A CA 1
ATOM 786 C C . PRO A 1 97 ? 12.094 -12.480 4.513 1.00 97.69 97 PRO A C 1
ATOM 788 O O . PRO A 1 97 ? 12.922 -12.152 5.368 1.00 97.69 97 PRO A O 1
ATOM 791 N N . VAL A 1 98 ? 11.153 -11.649 4.068 1.00 96.50 98 VAL A N 1
ATOM 792 C CA . VAL A 1 98 ? 10.978 -10.289 4.590 1.00 96.50 98 VAL A CA 1
ATOM 793 C C . VAL A 1 98 ? 9.528 -9.835 4.482 1.00 96.50 98 VAL A C 1
ATOM 795 O O . VAL A 1 98 ? 8.893 -10.008 3.447 1.00 96.50 98 VAL A O 1
ATOM 798 N N . ALA A 1 99 ? 9.015 -9.215 5.542 1.00 95.62 99 ALA A N 1
ATOM 799 C CA . ALA A 1 99 ? 7.723 -8.544 5.526 1.00 95.62 99 ALA A CA 1
ATOM 800 C C . ALA A 1 99 ? 7.903 -7.070 5.140 1.00 95.62 99 ALA A C 1
ATOM 802 O O . ALA A 1 99 ? 8.684 -6.354 5.768 1.00 95.62 99 ALA A O 1
ATOM 803 N N . LEU A 1 100 ? 7.184 -6.627 4.110 1.00 96.06 100 LEU A N 1
ATOM 804 C CA . LEU A 1 100 ? 7.180 -5.246 3.626 1.00 96.06 100 LEU A CA 1
ATOM 805 C C . LEU A 1 100 ? 5.769 -4.668 3.692 1.00 96.06 100 LEU A C 1
ATOM 807 O O . LEU A 1 100 ? 4.794 -5.391 3.491 1.00 96.06 100 LEU A O 1
ATOM 811 N N . CYS A 1 101 ? 5.666 -3.358 3.912 1.00 96.25 101 CYS A N 1
ATOM 812 C CA . CYS A 1 101 ? 4.423 -2.620 3.702 1.00 96.25 101 CYS A CA 1
ATOM 813 C C . CYS A 1 101 ? 4.497 -1.868 2.380 1.00 96.25 101 CYS A C 1
ATOM 815 O O . CYS A 1 101 ? 5.381 -1.028 2.195 1.00 96.25 101 CYS A O 1
ATOM 817 N N . PHE A 1 102 ? 3.551 -2.130 1.487 1.00 97.81 102 PHE A N 1
ATOM 818 C CA . PHE A 1 102 ? 3.374 -1.353 0.268 1.00 97.81 102 PHE A CA 1
ATOM 819 C C . PHE A 1 102 ? 2.228 -0.371 0.445 1.00 97.81 102 PHE A C 1
ATOM 821 O O . PHE A 1 102 ? 1.179 -0.743 0.968 1.00 97.81 102 PHE A O 1
ATOM 828 N N . SER A 1 103 ? 2.397 0.858 -0.035 1.00 97.19 103 SER A N 1
ATOM 829 C CA . SER A 1 103 ? 1.310 1.833 -0.106 1.00 97.19 103 SER A CA 1
ATOM 830 C C . SER A 1 103 ? 1.222 2.497 -1.474 1.00 97.19 103 SER A C 1
ATOM 832 O O . SER A 1 103 ? 2.197 2.596 -2.218 1.00 97.19 103 SER A O 1
ATOM 834 N N . LEU A 1 104 ? 0.011 2.901 -1.841 1.00 98.12 104 LEU A N 1
ATOM 835 C CA . LEU A 1 104 ? -0.285 3.657 -3.046 1.00 98.12 104 LEU A CA 1
ATOM 836 C C . LEU A 1 104 ? -1.064 4.892 -2.640 1.00 98.12 104 LEU A C 1
ATOM 838 O O . LEU A 1 104 ? -2.185 4.788 -2.145 1.00 98.12 104 LEU A O 1
ATOM 842 N N . LEU A 1 105 ? -0.467 6.050 -2.885 1.00 97.00 105 LEU A N 1
ATOM 843 C CA . LEU A 1 105 ? -1.028 7.351 -2.565 1.00 97.00 105 LEU A CA 1
ATOM 844 C C . LEU A 1 105 ? -1.331 8.108 -3.857 1.00 97.00 105 LEU A C 1
ATOM 846 O O . LEU A 1 105 ? -0.456 8.236 -4.710 1.00 97.00 105 LEU A O 1
ATOM 850 N N . GLN A 1 106 ? -2.533 8.665 -3.983 1.00 94.94 106 GLN A N 1
ATOM 851 C CA . GLN A 1 106 ? -2.854 9.653 -5.018 1.00 94.94 106 GLN A CA 1
ATOM 852 C C . GLN A 1 106 ? -2.842 11.077 -4.447 1.00 94.94 106 GLN A C 1
ATOM 854 O O . GLN A 1 106 ? -2.911 11.286 -3.231 1.00 94.94 106 GLN A O 1
ATOM 859 N N . GLU A 1 107 ? -2.758 12.072 -5.329 1.00 90.25 107 GLU A N 1
ATOM 860 C CA . GLU A 1 107 ? -2.832 13.480 -4.931 1.00 90.25 107 GLU A CA 1
ATOM 861 C C . GLU A 1 107 ? -4.112 13.795 -4.146 1.00 90.25 107 GLU A C 1
ATOM 863 O O . GLU A 1 107 ? -5.193 13.270 -4.430 1.00 90.25 107 GLU A O 1
ATOM 868 N N . ASP A 1 108 ? -3.963 14.667 -3.148 1.00 87.38 108 ASP A N 1
ATOM 869 C CA . ASP A 1 108 ? -5.062 15.121 -2.303 1.00 87.38 108 ASP A CA 1
ATOM 870 C C . ASP A 1 108 ? -6.092 15.906 -3.133 1.00 87.38 108 ASP A C 1
ATOM 872 O O . ASP A 1 108 ? -5.735 16.653 -4.044 1.00 87.38 108 ASP A O 1
ATOM 876 N N . CYS A 1 109 ? -7.376 15.748 -2.818 1.00 84.31 109 CYS A N 1
ATOM 877 C CA . CYS A 1 109 ? -8.445 16.517 -3.448 1.00 84.31 109 CYS A CA 1
ATOM 878 C C . CYS A 1 109 ? -8.723 17.837 -2.709 1.00 84.31 109 CYS A C 1
ATOM 880 O O . CYS A 1 109 ? -9.288 18.764 -3.296 1.00 84.31 109 CYS A O 1
ATOM 882 N N . ARG A 1 110 ? -8.307 17.963 -1.439 1.00 82.50 110 ARG A N 1
ATOM 883 C CA . ARG A 1 110 ? -8.572 19.157 -0.623 1.00 82.50 110 ARG A CA 1
ATOM 884 C C . ARG A 1 110 ? -7.937 20.405 -1.230 1.00 82.50 110 ARG A C 1
ATOM 886 O O . ARG A 1 110 ? -6.738 20.446 -1.478 1.00 82.50 110 ARG A O 1
ATOM 893 N N . GLY A 1 111 ? -8.752 21.441 -1.428 1.00 80.50 111 GLY A N 1
ATOM 894 C CA . GLY A 1 111 ? -8.308 22.696 -2.041 1.00 80.50 111 GLY A CA 1
ATOM 895 C C . GLY A 1 111 ? -8.104 22.618 -3.558 1.00 80.50 111 GLY A C 1
ATOM 896 O O . GLY A 1 111 ? -7.603 23.572 -4.145 1.00 80.50 111 GLY A O 1
ATOM 897 N N . THR A 1 112 ? -8.503 21.514 -4.195 1.00 82.62 112 THR A N 1
ATOM 898 C CA . THR A 1 112 ? -8.480 21.341 -5.654 1.00 82.62 112 THR A CA 1
ATOM 899 C C . THR A 1 112 ? -9.902 21.340 -6.226 1.00 82.62 112 THR A C 1
ATOM 901 O O . THR A 1 112 ? -10.882 21.298 -5.486 1.00 82.62 112 THR A O 1
ATOM 904 N N . ALA A 1 113 ? -10.027 21.356 -7.555 1.00 82.31 113 ALA A N 1
ATOM 905 C CA . ALA A 1 113 ? -11.317 21.218 -8.235 1.00 82.31 113 ALA A CA 1
ATOM 906 C C . ALA A 1 113 ? -11.856 19.770 -8.261 1.00 82.31 113 ALA A C 1
ATOM 908 O O . ALA A 1 113 ? -12.967 19.544 -8.740 1.00 82.31 113 ALA A O 1
ATOM 909 N N . ARG A 1 114 ? -11.086 18.776 -7.787 1.00 79.06 114 ARG A N 1
ATOM 910 C CA . ARG A 1 114 ? -11.530 17.376 -7.744 1.00 79.06 114 ARG A CA 1
ATOM 911 C C . ARG A 1 114 ? -12.500 17.183 -6.583 1.00 79.06 114 ARG A C 1
ATOM 913 O O . ARG A 1 114 ? -12.132 17.410 -5.436 1.00 79.06 114 ARG A O 1
ATOM 920 N N . ALA A 1 115 ? -13.712 16.728 -6.890 1.00 77.25 115 ALA A N 1
ATOM 921 C CA . ALA A 1 115 ? -14.717 16.427 -5.874 1.00 77.25 115 ALA A CA 1
ATOM 922 C C . ALA A 1 115 ? -14.364 15.161 -5.073 1.00 77.25 115 ALA A C 1
ATOM 924 O O . ALA A 1 115 ? -14.523 15.141 -3.856 1.00 77.25 115 ALA A O 1
ATOM 925 N N . GLU A 1 116 ? -13.853 14.128 -5.750 1.00 86.69 116 GLU A N 1
ATOM 926 C CA . GLU A 1 116 ? -13.656 12.791 -5.183 1.00 86.69 116 GLU A CA 1
ATOM 927 C C . GLU A 1 116 ? -12.310 12.178 -5.600 1.00 86.69 116 GLU A C 1
ATOM 929 O O . GLU A 1 116 ? -11.680 12.563 -6.598 1.00 86.69 116 GLU A O 1
ATOM 934 N N . PHE A 1 117 ? -11.852 11.218 -4.797 1.00 92.31 117 PHE A N 1
ATOM 935 C CA . PHE A 1 117 ? -10.686 10.395 -5.100 1.00 92.31 117 PHE A CA 1
ATOM 936 C C . PHE A 1 117 ? -11.029 9.369 -6.181 1.00 92.31 117 PHE A C 1
ATOM 938 O O . PHE A 1 117 ? -12.138 8.854 -6.224 1.00 92.31 117 PHE A O 1
ATOM 945 N N . SER A 1 118 ? -10.069 9.033 -7.046 1.00 94.25 118 SER A N 1
ATOM 946 C CA . SER A 1 118 ? -10.253 7.905 -7.966 1.00 94.25 118 SER A CA 1
ATOM 947 C C . SER A 1 118 ? -10.167 6.584 -7.205 1.00 94.25 118 SER A C 1
ATOM 949 O O . SER A 1 118 ? -9.473 6.511 -6.189 1.00 94.25 118 SER A O 1
ATOM 951 N N . SER A 1 119 ? -10.828 5.533 -7.686 1.00 95.75 119 SER A N 1
ATOM 952 C CA . SER A 1 119 ? -10.751 4.234 -7.020 1.00 95.75 119 SER A CA 1
ATOM 953 C C . SER A 1 119 ? -9.391 3.588 -7.293 1.00 95.75 119 SER A C 1
ATOM 955 O O . SER A 1 119 ? -9.035 3.376 -8.451 1.00 95.75 119 SER A O 1
ATOM 957 N N . ILE A 1 120 ? -8.623 3.276 -6.252 1.00 97.00 120 ILE A N 1
ATOM 958 C CA . ILE A 1 120 ? -7.258 2.734 -6.359 1.00 97.00 120 ILE A CA 1
ATOM 959 C C . ILE A 1 120 ? -7.144 1.353 -5.710 1.00 97.00 120 ILE A C 1
ATOM 961 O O . ILE A 1 120 ? -7.975 0.971 -4.886 1.00 97.00 120 ILE A O 1
ATOM 965 N N . MET A 1 121 ? -6.113 0.608 -6.109 1.00 97.62 121 MET A N 1
ATOM 966 C CA . MET A 1 121 ? -5.759 -0.707 -5.570 1.00 97.62 121 MET A CA 1
ATOM 967 C C . MET A 1 121 ? -4.270 -0.984 -5.818 1.00 97.62 121 MET A C 1
ATOM 969 O O . MET A 1 121 ? -3.708 -0.553 -6.827 1.00 97.62 121 MET A O 1
ATOM 973 N N . LEU A 1 122 ? -3.634 -1.737 -4.926 1.00 97.94 122 LEU A N 1
ATOM 974 C CA . LEU A 1 122 ? -2.331 -2.354 -5.159 1.00 97.94 122 LEU A CA 1
ATOM 975 C C . LEU A 1 122 ? -2.507 -3.838 -5.445 1.00 97.94 122 LEU A C 1
ATOM 977 O O . LEU A 1 122 ? -3.298 -4.496 -4.779 1.00 97.94 122 LEU A O 1
ATOM 981 N N . SER A 1 123 ? -1.735 -4.368 -6.388 1.00 98.38 123 SER A N 1
ATOM 982 C CA . SER A 1 123 ? -1.628 -5.807 -6.632 1.00 98.38 123 SER A CA 1
ATOM 983 C C . SER A 1 123 ? -0.181 -6.254 -6.451 1.00 98.38 123 SER A C 1
ATOM 985 O O . SER A 1 123 ? 0.729 -5.609 -6.969 1.00 98.38 123 SER A O 1
ATOM 987 N N . VAL A 1 124 ? 0.029 -7.381 -5.776 1.00 98.19 124 VAL A N 1
ATOM 988 C CA . VAL A 1 124 ? 1.293 -8.122 -5.776 1.00 98.19 124 VAL A CA 1
ATOM 989 C C . VAL A 1 124 ? 1.089 -9.404 -6.568 1.00 98.19 124 VAL A C 1
ATOM 991 O O . VAL A 1 124 ? 0.210 -10.222 -6.280 1.00 98.19 124 VAL A O 1
ATOM 994 N N . ALA A 1 125 ? 1.908 -9.549 -7.599 1.00 97.62 125 ALA A N 1
ATOM 995 C CA . ALA A 1 125 ? 2.027 -10.763 -8.378 1.00 97.62 125 ALA A CA 1
ATOM 996 C C . ALA A 1 125 ? 3.406 -11.380 -8.170 1.00 97.62 125 ALA A C 1
ATOM 998 O O . ALA A 1 125 ? 4.370 -10.670 -7.892 1.00 97.62 125 ALA A O 1
ATOM 999 N N . HIS A 1 126 ? 3.518 -12.687 -8.348 1.00 95.62 126 HIS A N 1
ATOM 1000 C CA . HIS A 1 126 ? 4.801 -13.377 -8.318 1.00 95.62 126 HIS A CA 1
ATOM 1001 C C . HIS A 1 126 ? 4.857 -14.450 -9.404 1.00 95.62 126 HIS A C 1
ATOM 1003 O O . HIS A 1 126 ? 3.830 -14.914 -9.913 1.00 95.62 126 HIS A O 1
ATOM 1009 N N . GLY A 1 127 ? 6.082 -14.768 -9.808 1.00 85.56 127 GLY A N 1
ATOM 1010 C CA . GLY A 1 127 ? 6.369 -15.696 -10.896 1.00 85.56 127 GLY A CA 1
ATOM 1011 C C . GLY A 1 127 ? 6.659 -17.130 -10.459 1.00 85.56 127 GLY A C 1
ATOM 1012 O O . GLY A 1 127 ? 6.703 -18.021 -11.301 1.00 85.56 127 GLY A O 1
ATOM 1013 N N . ASN A 1 128 ? 6.897 -17.374 -9.162 1.00 86.75 128 ASN A N 1
ATOM 1014 C CA . ASN A 1 128 ? 7.430 -18.657 -8.670 1.00 86.75 128 ASN A CA 1
ATOM 1015 C C . ASN A 1 128 ? 8.698 -19.091 -9.425 1.00 86.75 128 ASN A C 1
ATOM 1017 O O . ASN A 1 128 ? 8.819 -20.234 -9.863 1.00 86.75 128 ASN A O 1
ATOM 1021 N N . GLY A 1 129 ? 9.620 -18.147 -9.633 1.00 80.44 129 GLY A N 1
ATOM 1022 C CA . GLY A 1 129 ? 10.828 -18.345 -10.433 1.00 80.44 129 GLY A CA 1
ATOM 1023 C C . GLY A 1 129 ? 10.676 -18.051 -11.931 1.00 80.44 129 GLY A C 1
ATOM 1024 O O . GLY A 1 129 ? 11.697 -17.952 -12.610 1.00 80.44 129 GLY A O 1
ATOM 1025 N N . ASP A 1 130 ? 9.458 -17.862 -12.455 1.00 85.50 130 ASP A N 1
ATOM 1026 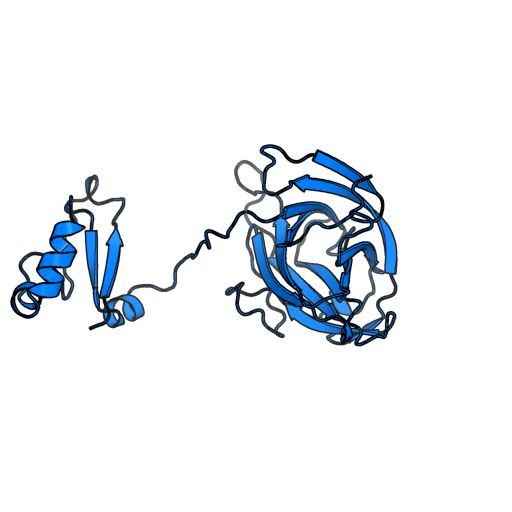C CA . ASP A 1 130 ? 9.227 -17.439 -13.844 1.00 85.50 130 ASP A CA 1
ATOM 1027 C C . ASP A 1 130 ? 9.148 -15.900 -13.951 1.00 85.50 130 ASP A C 1
ATOM 1029 O O . ASP A 1 130 ? 8.222 -15.282 -13.426 1.00 85.50 130 ASP A O 1
ATOM 1033 N N . PRO A 1 131 ? 10.095 -15.229 -14.627 1.00 79.56 131 PRO A N 1
ATOM 1034 C CA . PRO A 1 131 ? 10.057 -13.777 -14.770 1.00 79.56 131 PRO A CA 1
ATOM 1035 C C . PRO A 1 131 ? 9.068 -13.282 -15.842 1.00 79.56 131 PRO A C 1
ATOM 1037 O O . PRO A 1 131 ? 8.820 -12.080 -15.914 1.00 79.56 131 PRO A O 1
ATOM 1040 N N . TYR A 1 132 ? 8.531 -14.165 -16.68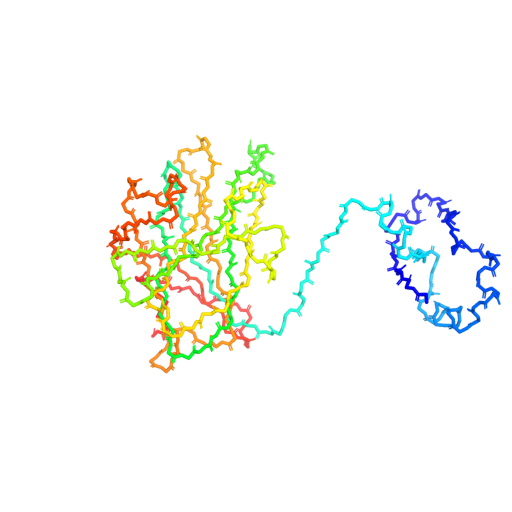9 1.00 87.19 132 TYR A N 1
ATOM 1041 C CA . TYR A 1 132 ? 7.668 -13.815 -17.819 1.00 87.19 132 TYR A CA 1
ATOM 1042 C C . TYR A 1 132 ? 6.192 -14.045 -17.528 1.00 87.19 132 TYR A C 1
ATOM 1044 O O . TYR A 1 132 ? 5.373 -13.234 -17.949 1.00 87.19 132 TYR A O 1
ATOM 1052 N N . TYR A 1 133 ? 5.833 -15.104 -16.805 1.00 93.19 133 TYR A N 1
ATOM 1053 C CA . TYR A 1 133 ? 4.441 -15.387 -16.453 1.00 93.19 133 TYR A CA 1
ATOM 1054 C C . TYR A 1 133 ? 4.214 -15.210 -14.961 1.00 93.19 133 TYR A C 1
ATOM 1056 O O . TYR A 1 133 ? 4.760 -15.940 -14.141 1.00 93.19 133 TYR A O 1
ATOM 1064 N N . MET A 1 134 ? 3.359 -14.251 -14.610 1.00 95.75 134 MET A N 1
ATOM 1065 C CA . MET A 1 134 ? 3.081 -13.915 -13.218 1.00 95.75 134 MET A CA 1
ATOM 1066 C C . MET A 1 134 ? 1.613 -14.141 -12.879 1.00 95.75 134 MET A C 1
ATOM 1068 O O . MET A 1 134 ? 0.719 -14.021 -13.727 1.00 95.75 134 MET A O 1
ATOM 1072 N N . ALA A 1 135 ? 1.365 -14.465 -11.613 1.00 96.81 135 ALA A N 1
ATOM 1073 C CA . ALA A 1 135 ? 0.029 -14.593 -11.058 1.00 96.81 135 ALA A CA 1
ATOM 1074 C C . ALA A 1 135 ? -0.181 -13.562 -9.948 1.00 96.81 135 ALA A C 1
ATOM 1076 O O . ALA A 1 135 ? 0.641 -13.463 -9.042 1.00 96.81 135 ALA A O 1
ATOM 1077 N N . VAL A 1 136 ? -1.281 -12.807 -10.011 1.00 97.31 136 VAL A N 1
ATOM 1078 C CA . VAL A 1 136 ? -1.723 -11.942 -8.910 1.00 97.31 136 VAL A CA 1
ATOM 1079 C C . VAL A 1 136 ? -2.192 -12.828 -7.762 1.00 97.31 136 VAL A C 1
ATOM 1081 O O . VAL A 1 136 ? -3.151 -13.591 -7.919 1.00 97.31 136 VAL A O 1
ATOM 1084 N N . GLU A 1 137 ? -1.527 -12.704 -6.621 1.00 94.06 137 GLU A N 1
ATOM 1085 C CA . GLU A 1 137 ? -1.846 -13.455 -5.407 1.00 94.06 137 GLU A CA 1
ATOM 1086 C C . GLU A 1 137 ? -2.617 -12.582 -4.419 1.00 94.06 137 GLU A C 1
ATOM 1088 O O . GLU A 1 137 ? -3.677 -12.980 -3.932 1.00 94.06 137 GLU A O 1
ATOM 1093 N N . LEU A 1 138 ? -2.116 -11.366 -4.197 1.00 97.19 138 LEU A N 1
ATOM 1094 C CA . LEU A 1 138 ? -2.604 -10.447 -3.179 1.00 97.19 138 LEU A CA 1
ATOM 1095 C C . LEU A 1 138 ? -2.963 -9.097 -3.794 1.00 97.19 138 LEU A C 1
ATOM 1097 O O . LEU A 1 138 ? -2.267 -8.580 -4.668 1.00 97.19 138 LEU A O 1
ATOM 1101 N N . ASN A 1 139 ? -4.051 -8.515 -3.306 1.00 98.00 139 ASN A N 1
ATOM 1102 C CA . ASN A 1 139 ? -4.444 -7.142 -3.561 1.00 98.00 139 ASN A CA 1
ATOM 1103 C C . ASN A 1 139 ? -4.711 -6.426 -2.238 1.00 98.00 139 ASN A C 1
ATOM 1105 O O . ASN A 1 139 ? -5.111 -7.052 -1.249 1.00 98.00 139 ASN A O 1
ATOM 1109 N N . SER A 1 140 ? -4.538 -5.106 -2.240 1.00 96.69 140 SER A N 1
ATOM 1110 C CA . SER A 1 140 ? -4.877 -4.289 -1.083 1.00 96.69 140 SER A CA 1
ATOM 1111 C C . SER A 1 140 ? -6.387 -4.284 -0.820 1.00 96.69 140 SER A C 1
ATOM 1113 O O . SER A 1 140 ? -7.210 -4.346 -1.736 1.00 96.69 140 SER A O 1
ATOM 1115 N N . GLY A 1 141 ? -6.742 -4.255 0.463 1.00 91.56 141 GLY A N 1
ATOM 1116 C CA . GLY A 1 141 ? -8.113 -4.313 0.965 1.00 91.56 141 GLY A CA 1
ATOM 1117 C C . GLY A 1 141 ? -8.421 -3.170 1.932 1.00 91.56 141 GLY A C 1
ATOM 1118 O O . GLY A 1 141 ? -7.688 -2.187 2.011 1.00 91.56 141 GLY A O 1
ATOM 1119 N N . PHE A 1 142 ? -9.501 -3.325 2.702 1.00 86.50 142 PHE A N 1
ATOM 1120 C CA . PHE A 1 142 ? -9.766 -2.478 3.874 1.00 86.50 142 PHE A CA 1
ATOM 1121 C C . PHE A 1 142 ? -8.873 -2.822 5.070 1.00 86.50 142 PHE A C 1
ATOM 1123 O O . PHE A 1 142 ? -8.653 -1.976 5.931 1.00 86.50 142 PHE A O 1
ATOM 1130 N N . ASP A 1 143 ? -8.390 -4.062 5.124 1.00 89.19 143 ASP A N 1
ATOM 1131 C CA . ASP A 1 143 ? -7.470 -4.548 6.141 1.00 89.19 143 ASP A CA 1
ATOM 1132 C C . ASP A 1 143 ? -6.083 -4.695 5.508 1.00 89.19 143 ASP A C 1
ATOM 1134 O O . ASP A 1 143 ? -5.877 -5.538 4.632 1.00 89.19 143 ASP A O 1
ATOM 1138 N N . ALA A 1 144 ? -5.156 -3.825 5.907 1.00 89.56 144 ALA A N 1
ATOM 1139 C CA . ALA A 1 144 ? -3.799 -3.825 5.375 1.00 89.56 144 ALA A CA 1
ATOM 1140 C C . ALA A 1 144 ? -2.990 -5.046 5.847 1.00 89.56 144 ALA A C 1
ATOM 1142 O O . ALA A 1 144 ? -2.109 -5.490 5.115 1.00 89.56 144 ALA A O 1
ATOM 1143 N N . ASP A 1 145 ? -3.289 -5.605 7.024 1.00 90.50 145 ASP A N 1
ATOM 1144 C CA . ASP A 1 145 ? -2.576 -6.771 7.569 1.00 90.50 145 ASP A CA 1
ATOM 1145 C C . ASP A 1 145 ? -3.042 -8.080 6.917 1.00 90.50 145 ASP A C 1
ATOM 1147 O O . ASP A 1 145 ? -2.313 -9.072 6.902 1.00 90.50 145 ASP A O 1
ATOM 1151 N N . HIS A 1 146 ? -4.247 -8.074 6.339 1.00 91.19 146 HIS A N 1
ATOM 1152 C CA . HIS A 1 146 ? -4.859 -9.230 5.690 1.00 91.19 146 HIS A CA 1
ATOM 1153 C C . HIS A 1 146 ? -5.246 -8.906 4.236 1.00 91.19 146 HIS A C 1
ATOM 1155 O O . HIS A 1 146 ? -6.439 -8.816 3.912 1.00 91.19 146 HIS A O 1
ATOM 1161 N N . PRO A 1 147 ? -4.259 -8.736 3.329 1.00 94.31 147 PRO A N 1
ATOM 1162 C CA . PRO A 1 147 ? -4.537 -8.540 1.912 1.00 94.31 147 PRO A CA 1
ATOM 1163 C C . PRO A 1 147 ? -5.335 -9.706 1.321 1.00 94.31 147 PRO A C 1
ATOM 1165 O O . PRO A 1 147 ? -5.318 -10.838 1.807 1.00 94.31 147 PRO A O 1
ATOM 1168 N N . THR A 1 148 ? -6.045 -9.427 0.231 1.00 94.62 148 THR A N 1
ATOM 1169 C CA . THR A 1 148 ? -7.067 -10.324 -0.314 1.00 94.62 148 THR A CA 1
ATOM 1170 C C . THR A 1 148 ? -6.786 -10.701 -1.766 1.00 94.62 148 THR A C 1
ATOM 1172 O O . THR A 1 148 ? -6.331 -9.869 -2.548 1.00 94.62 148 THR A O 1
ATOM 1175 N N . PRO A 1 149 ? -7.122 -11.924 -2.209 1.00 94.62 149 PRO A N 1
ATOM 1176 C CA . PRO A 1 149 ? -7.008 -12.297 -3.618 1.00 94.62 149 PRO A CA 1
ATOM 1177 C C . PRO A 1 149 ? -8.103 -11.663 -4.500 1.00 94.62 149 PRO A C 1
ATOM 1179 O O . PRO A 1 149 ? -8.145 -11.909 -5.711 1.00 94.62 149 PRO A O 1
ATOM 1182 N N . LEU A 1 150 ? -9.035 -10.908 -3.907 1.00 95.50 150 LEU A N 1
ATOM 1183 C CA . LEU A 1 150 ? -10.133 -10.237 -4.600 1.00 95.50 150 LEU A CA 1
ATOM 1184 C C . LEU A 1 150 ? -9.679 -8.909 -5.211 1.00 95.50 150 LEU A C 1
ATOM 1186 O O . LEU A 1 150 ? -8.884 -8.183 -4.625 1.00 95.50 150 LEU A O 1
ATOM 1190 N N . PHE A 1 151 ? -10.226 -8.577 -6.379 1.00 95.88 151 PHE A N 1
ATOM 1191 C CA . PHE A 1 151 ? -9.998 -7.286 -7.022 1.00 95.88 151 PHE A CA 1
ATOM 1192 C C . PHE A 1 151 ? -11.013 -6.266 -6.500 1.00 95.88 151 PHE A C 1
ATOM 1194 O O . PHE A 1 151 ? -12.122 -6.170 -7.028 1.00 95.88 151 PHE A O 1
ATOM 1201 N N . SER A 1 152 ? -10.628 -5.521 -5.467 1.00 93.81 152 SER A N 1
ATOM 1202 C CA . SER A 1 152 ? -11.469 -4.506 -4.831 1.00 93.81 152 SER A CA 1
ATOM 1203 C C . SER A 1 152 ? -10.803 -3.138 -4.937 1.00 93.81 152 SER A C 1
ATOM 1205 O O . SER A 1 152 ? -9.740 -2.914 -4.370 1.00 93.81 152 SER A O 1
ATOM 1207 N N . PHE A 1 153 ? -11.432 -2.223 -5.673 1.00 95.69 153 PHE A N 1
ATOM 1208 C CA . PHE A 1 153 ? -10.966 -0.845 -5.806 1.00 95.69 153 PHE A CA 1
ATOM 1209 C C . PHE A 1 153 ? -11.725 0.051 -4.833 1.00 95.69 153 PHE A C 1
ATOM 1211 O O . PHE A 1 153 ? -12.948 -0.053 -4.730 1.00 95.69 153 PHE A O 1
ATOM 1218 N N . PHE A 1 154 ? -11.011 0.955 -4.163 1.00 92.25 154 PHE A N 1
ATOM 1219 C CA . PHE A 1 154 ? -11.596 1.847 -3.162 1.00 92.25 154 PHE A CA 1
ATOM 1220 C C . PHE A 1 154 ? -11.340 3.306 -3.505 1.00 92.25 154 PHE A C 1
ATOM 1222 O O . PHE A 1 154 ? -10.221 3.684 -3.853 1.00 92.25 154 PHE A O 1
ATOM 1229 N N . GLU A 1 155 ? -12.374 4.134 -3.382 1.00 92.94 155 GLU A N 1
ATOM 1230 C CA . GLU A 1 155 ? -12.263 5.590 -3.471 1.00 92.94 155 GLU A CA 1
ATOM 1231 C C . GLU A 1 155 ? -11.614 6.129 -2.197 1.00 92.94 155 GLU A C 1
ATOM 1233 O O . GLU A 1 155 ? -12.269 6.479 -1.217 1.00 92.94 155 GLU A O 1
ATOM 1238 N N . ALA A 1 156 ? -10.286 6.145 -2.195 1.00 91.75 156 ALA A N 1
ATOM 1239 C CA . ALA A 1 156 ? -9.489 6.557 -1.055 1.00 91.75 156 ALA A CA 1
ATOM 1240 C C . ALA A 1 156 ? -8.240 7.297 -1.524 1.00 91.75 156 ALA A C 1
ATOM 1242 O O . ALA A 1 156 ? -7.694 7.020 -2.591 1.00 91.75 156 ALA A O 1
ATOM 1243 N N . ARG A 1 157 ? -7.742 8.224 -0.702 1.00 93.19 157 ARG A N 1
ATOM 1244 C CA . ARG A 1 157 ? -6.461 8.894 -0.964 1.00 93.19 157 ARG A CA 1
ATOM 1245 C C . ARG A 1 157 ? -5.295 7.902 -0.985 1.00 93.19 157 ARG A C 1
ATOM 1247 O O . ARG A 1 157 ? -4.355 8.085 -1.753 1.00 93.19 157 ARG A O 1
ATOM 1254 N N . GLU A 1 158 ? -5.362 6.891 -0.127 1.00 94.44 158 GLU A N 1
ATOM 1255 C CA . GLU A 1 158 ? -4.308 5.910 0.096 1.00 94.44 158 GLU A CA 1
ATOM 1256 C C . GLU A 1 158 ? -4.897 4.507 0.249 1.00 94.44 158 GLU A C 1
ATOM 1258 O O . GLU A 1 158 ? -5.982 4.342 0.808 1.00 94.44 158 GLU A O 1
ATOM 1263 N N . THR A 1 159 ? -4.161 3.504 -0.216 1.00 95.38 159 THR A N 1
ATOM 1264 C CA . THR A 1 159 ? -4.372 2.092 0.119 1.00 95.38 159 THR A CA 1
ATOM 1265 C C . THR A 1 159 ? -3.023 1.450 0.420 1.00 95.38 159 THR A C 1
ATOM 1267 O O . THR A 1 159 ? -2.009 1.845 -0.160 1.00 95.38 159 THR A O 1
ATOM 1270 N N . SER A 1 160 ? -2.995 0.475 1.321 1.00 95.38 160 SER A N 1
ATOM 1271 C CA . SER A 1 160 ? -1.773 -0.218 1.712 1.00 95.38 160 SER A CA 1
ATOM 1272 C C . SER A 1 160 ? -2.023 -1.694 1.992 1.00 95.38 160 SER A C 1
ATOM 1274 O O . SER A 1 160 ? -3.166 -2.135 2.121 1.00 95.38 160 SER A O 1
ATOM 1276 N N . MET A 1 161 ? -0.941 -2.465 2.036 1.00 95.75 161 MET A N 1
ATOM 1277 C CA . MET A 1 161 ? -0.957 -3.850 2.487 1.00 95.75 161 MET A CA 1
ATOM 1278 C C . MET A 1 161 ? 0.418 -4.291 2.980 1.00 95.75 161 MET A C 1
ATOM 1280 O O . MET A 1 161 ? 1.445 -3.880 2.430 1.00 95.75 161 MET A O 1
ATOM 1284 N N . PHE A 1 162 ? 0.424 -5.176 3.969 1.00 95.12 162 PHE A N 1
ATOM 1285 C CA . PHE A 1 162 ? 1.589 -5.942 4.378 1.00 95.12 162 PHE A CA 1
ATOM 1286 C C . PHE A 1 162 ? 1.696 -7.208 3.541 1.00 95.12 162 PHE A C 1
ATOM 1288 O O . PHE A 1 162 ? 0.708 -7.890 3.279 1.00 95.12 162 PHE A O 1
ATOM 1295 N N . CYS A 1 163 ? 2.905 -7.523 3.096 1.00 95.69 163 CYS A N 1
ATOM 1296 C CA . CYS A 1 163 ? 3.190 -8.730 2.334 1.00 95.69 163 CYS A CA 1
ATOM 1297 C C . CYS A 1 163 ? 4.482 -9.359 2.842 1.00 95.69 163 CYS A C 1
ATOM 1299 O O . CYS A 1 163 ? 5.519 -8.695 2.906 1.00 95.69 163 CYS A O 1
ATOM 1301 N N . GLU A 1 164 ? 4.425 -10.648 3.159 1.00 96.62 164 GLU A N 1
ATOM 1302 C CA . GLU A 1 164 ? 5.617 -11.458 3.379 1.00 96.62 164 GLU A CA 1
ATOM 1303 C C . GLU A 1 164 ? 6.140 -11.952 2.030 1.00 96.62 164 GLU A C 1
ATOM 1305 O O . GLU A 1 164 ? 5.442 -12.640 1.285 1.00 96.62 164 GLU A O 1
ATOM 1310 N N . LEU A 1 165 ? 7.370 -11.571 1.699 1.00 97.12 165 LEU A N 1
ATOM 1311 C CA . LEU A 1 165 ? 8.048 -11.985 0.484 1.00 97.12 165 LEU A CA 1
ATOM 1312 C C . LEU A 1 165 ? 9.067 -13.071 0.816 1.00 97.12 165 LEU A C 1
ATOM 1314 O O . LEU A 1 165 ? 10.024 -12.843 1.556 1.00 97.12 165 LEU A O 1
ATOM 1318 N N . LEU A 1 166 ? 8.880 -14.238 0.213 1.00 97.06 166 LEU A N 1
ATOM 1319 C CA . LEU A 1 166 ? 9.778 -15.385 0.264 1.00 97.06 166 LEU A CA 1
ATOM 1320 C C . LEU A 1 166 ? 10.702 -15.446 -0.971 1.00 97.06 166 LEU A C 1
ATOM 1322 O O . LEU A 1 166 ? 10.241 -15.149 -2.083 1.00 97.06 166 LEU A O 1
ATOM 1326 N N . PRO A 1 167 ? 11.983 -15.841 -0.823 1.00 96.38 167 PRO A N 1
ATOM 1327 C CA . PRO A 1 167 ? 12.931 -15.939 -1.936 1.00 96.38 167 PRO A CA 1
ATOM 1328 C C . PRO A 1 167 ? 12.474 -16.845 -3.084 1.00 96.38 167 PRO A C 1
ATOM 1330 O O . PRO A 1 167 ? 12.618 -16.467 -4.243 1.00 96.38 167 PRO A O 1
ATOM 1333 N N . GLU A 1 168 ? 11.882 -17.999 -2.779 1.00 94.94 168 GLU A N 1
ATOM 1334 C CA . GLU A 1 168 ? 11.435 -19.016 -3.740 1.00 94.94 168 GLU A CA 1
ATOM 1335 C C . GLU A 1 168 ? 10.364 -18.525 -4.721 1.00 94.94 168 GLU A C 1
ATOM 1337 O O . GLU A 1 168 ? 10.269 -19.030 -5.839 1.00 94.94 168 GLU A O 1
ATOM 1342 N N . ASN A 1 169 ? 9.594 -17.510 -4.334 1.00 95.50 169 ASN A N 1
ATOM 1343 C CA . ASN A 1 169 ? 8.547 -16.941 -5.174 1.00 95.50 169 ASN A CA 1
ATOM 1344 C C . ASN A 1 169 ? 9.059 -15.762 -6.017 1.00 95.50 169 ASN A C 1
ATOM 1346 O O . ASN A 1 169 ? 8.346 -15.299 -6.910 1.00 95.50 169 ASN A O 1
ATOM 1350 N N . SER A 1 170 ? 10.286 -15.287 -5.765 1.00 94.38 170 SER A N 1
ATOM 1351 C CA . SER A 1 170 ? 10.888 -14.193 -6.530 1.00 94.38 170 SER A CA 1
ATOM 1352 C C . SER A 1 170 ? 10.969 -14.536 -8.031 1.00 94.38 170 SER A C 1
ATOM 1354 O O . SER A 1 170 ? 11.207 -15.691 -8.389 1.00 94.38 170 SER A O 1
ATOM 1356 N N . PRO A 1 171 ? 10.840 -13.545 -8.933 1.00 95.50 171 PRO A N 1
ATOM 1357 C CA . PRO A 1 171 ? 10.573 -12.139 -8.644 1.00 95.50 171 PRO A CA 1
ATOM 1358 C C . PRO A 1 171 ? 9.091 -11.870 -8.342 1.00 95.50 171 PRO A C 1
ATOM 1360 O O . PRO A 1 171 ? 8.191 -12.555 -8.829 1.00 95.50 171 PRO A O 1
ATOM 1363 N N . TYR A 1 172 ? 8.863 -10.801 -7.588 1.00 97.44 172 TYR A N 1
ATOM 1364 C CA . TYR A 1 172 ? 7.558 -10.195 -7.358 1.00 97.44 172 TYR A CA 1
ATOM 1365 C C . TYR A 1 172 ? 7.379 -8.968 -8.244 1.00 97.44 172 TYR A C 1
ATOM 1367 O O . TYR A 1 172 ? 8.349 -8.307 -8.619 1.00 97.44 172 TYR A O 1
ATOM 1375 N N . LEU A 1 173 ? 6.128 -8.635 -8.535 1.00 97.88 173 LEU A N 1
ATOM 1376 C CA . LEU A 1 173 ? 5.727 -7.429 -9.234 1.00 97.88 173 LEU A CA 1
ATOM 1377 C C . LEU A 1 173 ? 4.631 -6.722 -8.438 1.00 97.88 173 LEU A C 1
ATOM 1379 O O . LEU A 1 173 ? 3.529 -7.247 -8.285 1.00 97.88 173 LEU A O 1
ATOM 1383 N N . VAL A 1 174 ? 4.940 -5.521 -7.956 1.00 98.31 174 VAL A N 1
ATOM 1384 C CA . VAL A 1 174 ? 3.988 -4.618 -7.307 1.00 98.31 174 VAL A CA 1
ATOM 1385 C C . VAL A 1 174 ? 3.424 -3.686 -8.371 1.00 98.31 174 VAL A C 1
ATOM 1387 O O . VAL A 1 174 ? 4.157 -2.899 -8.979 1.00 98.31 174 VAL A O 1
ATOM 1390 N N . VAL A 1 175 ? 2.120 -3.787 -8.605 1.00 98.44 175 VAL A N 1
ATOM 1391 C CA . VAL A 1 175 ? 1.410 -3.058 -9.655 1.00 98.44 175 VAL A CA 1
ATOM 1392 C C . VAL A 1 175 ? 0.411 -2.100 -9.006 1.00 98.44 175 VAL A C 1
ATOM 1394 O O . VAL A 1 175 ? -0.572 -2.559 -8.419 1.00 98.44 175 VAL A O 1
ATOM 1397 N N . PRO A 1 176 ? 0.618 -0.777 -9.108 1.00 98.31 176 PRO A N 1
ATOM 1398 C CA . PRO A 1 176 ? -0.404 0.192 -8.748 1.00 98.31 176 PRO A CA 1
ATOM 1399 C C . PRO A 1 176 ? -1.509 0.195 -9.802 1.00 98.31 176 PRO A C 1
ATOM 1401 O O . PRO A 1 176 ? -1.253 0.106 -11.005 1.00 98.31 176 PRO A O 1
ATOM 1404 N N . ARG A 1 177 ? -2.759 0.277 -9.354 1.00 97.44 177 ARG A N 1
ATOM 1405 C CA . ARG A 1 177 ? -3.937 0.177 -10.215 1.00 97.44 177 ARG A CA 1
ATOM 1406 C C . ARG A 1 177 ? -4.947 1.248 -9.852 1.00 97.44 177 ARG A C 1
ATOM 1408 O O . ARG A 1 177 ? -5.075 1.640 -8.693 1.00 97.44 177 ARG A O 1
ATOM 1415 N N . ILE A 1 178 ? -5.679 1.699 -10.862 1.00 96.56 178 ILE A N 1
ATOM 1416 C CA . ILE A 1 178 ? -6.675 2.752 -10.721 1.00 96.56 178 ILE A CA 1
ATOM 1417 C C . ILE A 1 178 ? -7.861 2.510 -11.656 1.00 96.56 178 ILE A C 1
ATOM 1419 O O . ILE A 1 178 ? -7.702 1.967 -12.749 1.00 96.56 178 ILE A O 1
ATOM 1423 N N . ILE A 1 179 ? -9.036 2.961 -11.229 1.00 95.00 179 ILE A N 1
ATOM 1424 C CA . ILE A 1 179 ? -10.200 3.213 -12.071 1.00 95.00 179 ILE A CA 1
ATOM 1425 C C . ILE A 1 179 ? -10.437 4.722 -12.024 1.00 95.00 179 ILE A C 1
ATOM 1427 O O . ILE A 1 179 ? -10.745 5.286 -10.973 1.00 95.00 179 ILE A O 1
ATOM 1431 N N . SER A 1 180 ? -10.233 5.396 -13.153 1.00 89.62 180 SER A N 1
ATOM 1432 C CA . SER A 1 180 ? -10.386 6.846 -13.247 1.00 89.62 180 SER A CA 1
ATOM 1433 C C . SER A 1 180 ? -10.847 7.273 -14.631 1.00 89.62 180 SER A C 1
ATOM 1435 O O . SER A 1 180 ? -10.551 6.628 -15.634 1.00 89.62 180 SER A O 1
ATOM 1437 N N . GLN A 1 181 ? -11.557 8.397 -14.674 1.00 85.31 181 GLN A N 1
ATOM 1438 C CA . GLN A 1 181 ? -11.900 9.097 -15.913 1.00 85.31 181 GLN A CA 1
ATOM 1439 C C . GLN A 1 181 ? -10.821 10.117 -16.314 1.00 85.31 181 GLN A C 1
ATOM 1441 O O . GLN A 1 181 ? -10.844 10.636 -17.429 1.00 85.31 181 GLN A O 1
ATOM 1446 N N . SER A 1 182 ? -9.875 10.414 -15.417 1.00 83.81 182 SER A N 1
ATOM 1447 C CA . SER A 1 182 ? -8.777 11.339 -15.685 1.00 83.81 182 SER A CA 1
ATOM 1448 C C . SER A 1 182 ? -7.812 10.762 -16.718 1.00 83.81 182 SER A C 1
ATOM 1450 O O . SER A 1 182 ? -7.443 9.589 -16.661 1.00 83.81 182 SER A O 1
ATOM 1452 N N . GLN A 1 183 ? -7.358 11.609 -17.644 1.00 84.81 183 GLN A N 1
ATOM 1453 C CA . GLN A 1 183 ? -6.345 11.216 -18.628 1.00 84.81 183 GLN A CA 1
ATOM 1454 C C . GLN A 1 183 ? -4.993 10.937 -17.970 1.00 84.81 183 GLN A C 1
ATOM 1456 O O . GLN A 1 183 ? -4.305 9.995 -18.365 1.00 84.81 183 GLN A O 1
ATOM 1461 N N . GLU A 1 184 ? -4.644 11.738 -16.963 1.00 92.69 184 GLU A N 1
ATOM 1462 C CA . GLU A 1 184 ? -3.404 11.619 -16.210 1.00 92.69 184 GLU A CA 1
ATOM 1463 C C . GLU A 1 184 ? -3.644 11.867 -14.717 1.00 92.69 184 GLU A C 1
ATOM 1465 O O . GLU A 1 184 ? -4.441 12.735 -14.349 1.00 92.69 184 GLU A O 1
ATOM 1470 N N . LEU A 1 185 ? -2.984 11.082 -13.862 1.00 93.19 185 LEU A N 1
ATOM 1471 C CA . LEU A 1 185 ? -3.043 11.254 -12.411 1.00 93.19 185 LEU A CA 1
ATOM 1472 C C . LEU A 1 185 ? -1.733 10.834 -11.738 1.00 93.19 185 LEU A C 1
ATOM 1474 O O . LEU A 1 185 ? -1.324 9.681 -11.856 1.00 93.19 185 LEU A O 1
ATOM 1478 N N . SER A 1 186 ? -1.105 11.738 -10.989 1.00 95.44 186 SER A N 1
ATOM 1479 C CA . SER A 1 186 ? 0.098 11.430 -10.212 1.00 95.44 186 SER A CA 1
ATOM 1480 C C . SER A 1 186 ? -0.199 10.481 -9.050 1.00 95.44 186 SER A C 1
ATOM 1482 O O . SER A 1 186 ? -1.252 10.561 -8.407 1.00 95.44 186 SER A O 1
ATOM 1484 N N . TYR A 1 187 ? 0.769 9.628 -8.732 1.00 97.38 187 TYR A N 1
ATOM 1485 C CA . TYR A 1 187 ? 0.753 8.794 -7.539 1.00 97.38 187 TYR A CA 1
ATOM 1486 C C . TYR A 1 187 ? 2.150 8.650 -6.929 1.00 97.38 187 TY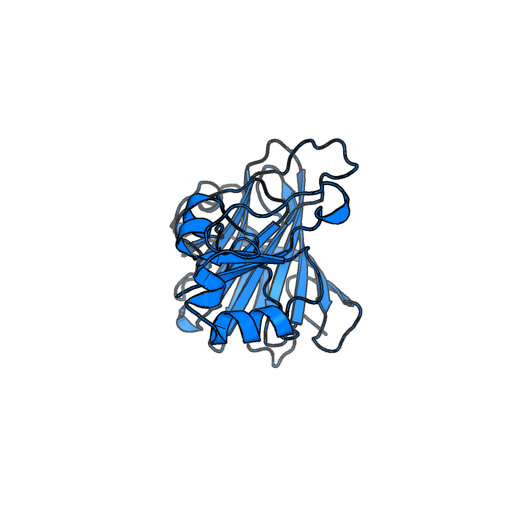R A C 1
ATOM 1488 O O . TYR A 1 187 ? 3.171 8.972 -7.541 1.00 97.38 187 TYR A O 1
ATOM 1496 N N . VAL A 1 188 ? 2.184 8.133 -5.706 1.00 98.50 188 VAL A N 1
ATOM 1497 C CA . VAL A 1 188 ? 3.399 7.700 -5.021 1.00 98.50 188 VAL A CA 1
ATOM 1498 C C . VAL A 1 188 ? 3.222 6.251 -4.590 1.00 98.50 188 VAL A C 1
ATOM 1500 O O . VAL A 1 188 ? 2.229 5.912 -3.948 1.00 98.50 188 VAL A O 1
ATOM 1503 N N . LEU A 1 189 ? 4.183 5.406 -4.954 1.00 98.50 189 LEU A N 1
ATOM 1504 C CA . LEU A 1 189 ? 4.342 4.064 -4.407 1.00 98.50 189 LEU A CA 1
ATOM 1505 C C . LEU A 1 189 ? 5.259 4.131 -3.187 1.00 98.50 189 LEU A C 1
ATOM 1507 O O . LEU A 1 189 ? 6.409 4.548 -3.307 1.00 98.50 189 LEU A O 1
ATOM 1511 N N . GLY A 1 190 ? 4.749 3.733 -2.029 1.00 98.06 190 GLY A N 1
ATOM 1512 C CA . GLY A 1 190 ? 5.506 3.613 -0.792 1.00 98.06 190 GLY A CA 1
ATOM 1513 C C . GLY A 1 190 ? 5.991 2.184 -0.556 1.00 98.06 190 GLY A C 1
ATOM 1514 O O . GLY A 1 190 ? 5.264 1.227 -0.827 1.00 98.06 190 GLY A O 1
ATOM 1515 N N . ILE A 1 191 ? 7.202 2.048 -0.018 1.00 98.12 191 ILE A N 1
ATOM 1516 C CA . ILE A 1 191 ? 7.722 0.813 0.575 1.00 98.12 191 ILE A CA 1
ATOM 1517 C C . ILE A 1 191 ? 8.223 1.160 1.975 1.00 98.12 191 ILE A C 1
ATOM 1519 O O . ILE A 1 191 ? 9.160 1.947 2.108 1.00 98.12 191 ILE A O 1
ATOM 1523 N N . HIS A 1 192 ? 7.645 0.541 3.002 1.00 96.12 192 HIS A N 1
ATOM 1524 C CA . HIS A 1 192 ? 8.246 0.519 4.334 1.00 96.12 192 HIS A CA 1
ATOM 1525 C C . HIS A 1 192 ? 8.932 -0.826 4.536 1.00 96.12 192 HIS A C 1
ATOM 1527 O O . HIS A 1 192 ? 8.314 -1.882 4.362 1.00 96.12 192 HIS A O 1
ATOM 1533 N N . SER A 1 193 ? 10.221 -0.772 4.862 1.00 95.75 193 SER A N 1
ATOM 1534 C CA . SER A 1 193 ? 11.081 -1.945 4.948 1.00 95.75 193 SER A CA 1
ATOM 1535 C C . SER A 1 193 ? 11.831 -1.994 6.281 1.00 95.75 193 SER A C 1
ATOM 1537 O O . SER A 1 193 ? 12.477 -1.007 6.657 1.00 95.75 193 SER A O 1
ATOM 1539 N N . PRO A 1 194 ? 11.837 -3.148 6.976 1.00 94.56 194 PRO A N 1
ATOM 1540 C CA . PRO A 1 194 ? 12.631 -3.332 8.191 1.00 94.56 194 PRO A CA 1
ATOM 1541 C C . PRO A 1 194 ? 14.140 -3.388 7.901 1.00 94.56 194 PRO A C 1
ATOM 1543 O O . PRO A 1 194 ? 14.954 -3.296 8.812 1.00 94.56 194 PRO A O 1
ATOM 1546 N N . VAL A 1 195 ? 14.524 -3.539 6.631 1.00 94.19 195 VAL A N 1
ATOM 1547 C CA . VAL A 1 195 ? 15.916 -3.599 6.172 1.00 94.19 195 VAL A CA 1
ATOM 1548 C C . VAL A 1 195 ? 16.172 -2.546 5.103 1.00 94.19 195 VAL A C 1
ATOM 1550 O O . VAL A 1 195 ? 15.273 -2.184 4.342 1.00 94.19 195 VAL A O 1
ATOM 1553 N N . GLU A 1 196 ? 17.405 -2.067 5.021 1.00 95.06 196 GLU A N 1
ATOM 1554 C CA . GLU A 1 196 ? 17.801 -1.105 3.998 1.00 95.06 196 GLU A CA 1
ATOM 1555 C C . GLU A 1 196 ? 17.765 -1.737 2.593 1.00 95.06 196 GLU A C 1
ATOM 1557 O O . GLU A 1 196 ? 18.206 -2.872 2.379 1.00 95.06 196 GLU A O 1
ATOM 1562 N N . ILE A 1 197 ? 17.258 -0.976 1.624 1.00 96.50 197 ILE A N 1
ATOM 1563 C CA . ILE A 1 197 ? 17.176 -1.291 0.198 1.00 96.50 197 ILE A CA 1
ATOM 1564 C C . ILE A 1 197 ? 18.099 -0.347 -0.576 1.00 96.50 197 ILE A C 1
ATOM 1566 O O . ILE A 1 197 ? 18.072 0.863 -0.368 1.00 96.50 197 ILE A O 1
ATOM 1570 N N . GLY A 1 198 ? 18.848 -0.902 -1.528 1.00 92.88 198 GLY A N 1
ATOM 1571 C CA . GLY A 1 198 ? 19.621 -0.137 -2.505 1.00 92.88 198 GLY A CA 1
ATOM 1572 C C . GLY A 1 198 ? 21.124 -0.083 -2.260 1.00 92.88 198 GLY A C 1
ATOM 1573 O O . GLY A 1 198 ? 21.819 0.560 -3.044 1.00 92.88 198 GLY A O 1
ATOM 1574 N N . THR A 1 199 ? 21.639 -0.791 -1.253 1.00 92.06 199 THR A N 1
ATOM 1575 C CA . THR A 1 199 ? 23.079 -1.009 -1.056 1.00 92.06 199 THR A CA 1
ATOM 1576 C C . THR A 1 199 ? 23.494 -2.400 -1.540 1.00 92.06 199 THR A C 1
ATOM 1578 O O . THR A 1 199 ? 22.665 -3.292 -1.741 1.00 92.06 199 THR A O 1
ATOM 1581 N N . ALA A 1 200 ? 24.795 -2.629 -1.745 1.00 88.06 200 ALA A N 1
ATOM 1582 C CA . ALA A 1 200 ? 25.301 -3.928 -2.211 1.00 88.06 200 ALA A CA 1
ATOM 1583 C C . ALA A 1 200 ? 24.996 -5.081 -1.227 1.00 88.06 200 ALA A C 1
ATOM 1585 O O . ALA A 1 200 ? 24.945 -6.255 -1.606 1.00 88.06 200 ALA A O 1
ATOM 1586 N N . GLN A 1 201 ? 24.788 -4.749 0.047 1.00 90.44 201 GLN A N 1
ATOM 1587 C CA . GLN A 1 201 ? 24.487 -5.685 1.122 1.00 90.44 201 GLN A CA 1
ATOM 1588 C C . GLN A 1 201 ? 22.979 -5.910 1.302 1.00 90.44 201 GLN A C 1
ATOM 1590 O O . GLN A 1 201 ? 22.608 -6.922 1.898 1.00 90.44 201 GLN A O 1
ATOM 1595 N N . SER A 1 202 ? 22.114 -5.051 0.746 1.00 94.50 202 SER A N 1
ATOM 1596 C CA . SER A 1 202 ? 20.656 -5.147 0.882 1.00 94.50 202 SER A CA 1
ATOM 1597 C C . SER A 1 202 ? 20.128 -6.526 0.471 1.00 94.50 202 SER A C 1
ATOM 1599 O O . SER A 1 202 ? 20.371 -6.972 -0.656 1.00 94.50 202 SER A O 1
ATOM 1601 N N . PRO A 1 203 ? 19.367 -7.234 1.324 1.00 95.62 203 PRO A N 1
ATOM 1602 C CA . PRO A 1 203 ? 18.781 -8.525 0.959 1.00 95.62 203 PRO A CA 1
ATOM 1603 C C . PRO A 1 203 ? 17.648 -8.385 -0.072 1.00 95.62 203 PRO A C 1
ATOM 1605 O O . PRO A 1 203 ? 17.203 -9.393 -0.619 1.00 95.62 203 PRO A O 1
ATOM 1608 N N . ILE A 1 204 ? 17.217 -7.153 -0.358 1.00 97.44 204 ILE A N 1
ATOM 1609 C CA . ILE A 1 204 ? 16.143 -6.799 -1.284 1.00 97.44 204 ILE A CA 1
ATOM 1610 C C . ILE A 1 204 ? 16.727 -6.006 -2.454 1.00 97.44 204 ILE A C 1
ATOM 1612 O O . ILE A 1 204 ? 17.488 -5.059 -2.258 1.00 97.44 204 ILE A O 1
ATOM 1616 N N . SER A 1 205 ? 16.324 -6.371 -3.667 1.00 97.19 205 SER A N 1
ATOM 1617 C CA . SER A 1 205 ? 16.563 -5.609 -4.891 1.00 97.19 205 SER A CA 1
ATOM 1618 C C . SER A 1 205 ? 15.230 -5.111 -5.439 1.00 97.19 205 SER A C 1
ATOM 1620 O O . SER A 1 205 ? 14.291 -5.897 -5.564 1.00 97.19 205 SER A O 1
ATOM 1622 N N . VAL A 1 206 ? 15.154 -3.820 -5.771 1.00 98.31 206 VAL A N 1
ATOM 1623 C CA . VAL A 1 206 ? 13.961 -3.192 -6.354 1.00 98.31 206 VAL A CA 1
ATOM 1624 C C . VAL A 1 206 ? 14.336 -2.523 -7.670 1.00 98.31 206 VAL A C 1
ATOM 1626 O O . VAL A 1 206 ? 15.146 -1.597 -7.689 1.00 98.31 206 VAL A O 1
ATOM 1629 N N . ALA A 1 207 ? 13.720 -2.975 -8.761 1.00 97.94 207 ALA A N 1
ATOM 1630 C CA . ALA A 1 207 ? 13.847 -2.391 -10.092 1.00 97.94 207 ALA A CA 1
ATOM 1631 C C . ALA A 1 207 ? 12.525 -1.752 -10.530 1.00 97.94 207 ALA A C 1
ATOM 1633 O O . ALA A 1 207 ? 11.445 -2.288 -10.275 1.00 97.94 207 ALA A O 1
ATOM 1634 N N . PHE A 1 208 ? 12.606 -0.622 -11.223 1.00 98.62 208 PHE A N 1
ATOM 1635 C CA . PHE A 1 208 ? 11.451 0.090 -11.754 1.00 98.62 208 PHE A CA 1
ATOM 1636 C C . PHE A 1 208 ? 11.126 -0.412 -13.158 1.00 98.62 208 PHE A C 1
ATOM 1638 O O . PHE A 1 208 ? 11.994 -0.527 -14.033 1.00 98.62 208 PHE A O 1
ATOM 1645 N N . ARG A 1 209 ? 9.855 -0.752 -13.363 1.00 97.81 209 ARG A N 1
ATOM 1646 C CA . ARG A 1 209 ? 9.358 -1.363 -14.594 1.00 97.81 209 ARG A CA 1
ATOM 1647 C C . ARG A 1 209 ? 8.117 -0.651 -15.102 1.00 97.81 209 ARG A C 1
ATOM 1649 O O . ARG A 1 209 ? 7.235 -0.319 -14.321 1.00 97.81 209 ARG A O 1
ATOM 1656 N N . THR A 1 210 ? 7.982 -0.535 -16.413 1.00 97.44 210 THR A N 1
ATOM 1657 C CA . THR A 1 210 ? 6.711 -0.187 -17.060 1.00 97.44 210 THR A CA 1
ATOM 1658 C C . THR A 1 210 ? 6.149 -1.430 -17.734 1.00 97.44 210 THR A C 1
ATOM 1660 O O . THR A 1 210 ? 6.878 -2.137 -18.429 1.00 97.44 210 THR A O 1
ATOM 1663 N N . LEU A 1 211 ? 4.861 -1.705 -17.532 1.00 96.81 211 LEU A N 1
ATOM 1664 C CA . LEU A 1 211 ? 4.155 -2.786 -18.219 1.00 96.81 211 LEU A CA 1
ATOM 1665 C C . LEU A 1 211 ? 3.520 -2.280 -19.509 1.00 96.81 211 LEU A C 1
ATOM 1667 O O . LEU A 1 211 ? 3.101 -1.125 -19.598 1.00 96.81 211 LEU A O 1
ATOM 1671 N N . HIS A 1 212 ? 3.389 -3.168 -20.492 1.00 95.50 212 HIS A N 1
ATOM 1672 C CA . HIS A 1 212 ? 2.662 -2.836 -21.710 1.00 95.50 212 HIS A CA 1
ATOM 1673 C C . HIS A 1 212 ? 1.193 -2.465 -21.390 1.00 95.50 212 HIS A C 1
ATOM 1675 O O . HIS A 1 212 ? 0.554 -3.187 -20.620 1.00 95.50 212 HIS A O 1
ATOM 1681 N N . PRO A 1 213 ? 0.612 -1.406 -21.994 1.00 94.75 213 PRO A N 1
ATOM 1682 C CA . PRO A 1 213 ? -0.769 -0.974 -21.731 1.00 94.75 213 PRO A CA 1
ATOM 1683 C C . PRO A 1 213 ? -1.837 -2.056 -21.928 1.00 94.75 213 PRO A C 1
ATOM 1685 O O . PRO A 1 213 ? -2.880 -2.023 -21.285 1.00 94.75 213 PRO A O 1
ATOM 1688 N N . SER A 1 214 ? -1.579 -3.033 -22.801 1.00 94.81 214 SER A N 1
ATOM 1689 C CA . SER A 1 214 ? -2.478 -4.172 -23.031 1.00 94.81 214 SER A CA 1
ATOM 1690 C C . SER A 1 214 ? -2.252 -5.348 -22.072 1.00 94.81 214 SER A C 1
ATOM 1692 O O . SER A 1 214 ? -2.759 -6.439 -22.330 1.00 94.81 214 SER A O 1
ATOM 1694 N N . SER A 1 215 ? -1.444 -5.179 -21.020 1.00 96.19 215 SER A N 1
ATOM 1695 C CA . SER A 1 215 ? -1.187 -6.245 -20.054 1.00 96.19 215 SER A CA 1
ATOM 1696 C C . SER A 1 215 ? -2.488 -6.696 -19.396 1.00 96.19 215 SER A C 1
ATOM 1698 O O . SER A 1 215 ? -3.296 -5.883 -18.939 1.00 96.19 215 SER A O 1
ATOM 1700 N N . GLY A 1 216 ? -2.670 -8.016 -19.304 1.00 95.44 216 GLY A N 1
ATOM 1701 C CA . GLY A 1 216 ? -3.859 -8.616 -18.703 1.00 95.44 216 GLY A CA 1
ATOM 1702 C C . GLY A 1 216 ? -4.080 -8.193 -17.249 1.00 95.44 216 GLY A C 1
ATOM 1703 O O . GLY A 1 216 ? -5.226 -8.166 -16.799 1.00 95.44 216 GLY A O 1
ATOM 1704 N N . VAL A 1 217 ? -3.023 -7.797 -16.525 1.00 95.94 217 VAL A N 1
ATOM 1705 C CA . VAL A 1 217 ? -3.151 -7.326 -15.138 1.00 95.94 217 VAL A CA 1
ATOM 1706 C C . VAL A 1 217 ? -4.088 -6.122 -15.036 1.00 95.94 217 VAL A C 1
ATOM 1708 O O . VAL A 1 217 ? -4.859 -6.034 -14.086 1.00 95.94 217 VAL A O 1
ATOM 1711 N N . PHE A 1 218 ? -4.114 -5.238 -16.041 1.00 95.56 218 PHE A N 1
ATOM 1712 C CA . PHE A 1 218 ? -4.994 -4.067 -16.055 1.00 95.56 218 PHE A CA 1
ATOM 1713 C C . PHE A 1 218 ? -6.459 -4.430 -16.323 1.00 95.56 218 PHE A C 1
ATOM 1715 O O . PHE A 1 218 ? -7.350 -3.706 -15.886 1.00 95.56 218 PHE A O 1
ATOM 1722 N N . ALA A 1 219 ? -6.711 -5.595 -16.923 1.00 94.44 219 ALA A N 1
ATOM 1723 C CA . ALA A 1 219 ? -8.036 -6.159 -17.166 1.00 94.44 219 ALA A CA 1
ATOM 1724 C C . ALA A 1 219 ? -8.496 -7.149 -16.072 1.00 94.44 219 ALA A C 1
ATOM 1726 O O . ALA A 1 219 ? -9.405 -7.941 -16.306 1.00 94.44 219 ALA A O 1
ATOM 1727 N N . ASN A 1 220 ? -7.881 -7.124 -14.879 1.00 94.56 220 ASN A N 1
ATOM 1728 C CA . ASN A 1 220 ? -8.150 -8.071 -13.783 1.00 94.56 220 ASN A CA 1
ATOM 1729 C C . ASN A 1 220 ? -7.868 -9.547 -14.137 1.00 94.56 220 ASN A C 1
ATOM 1731 O O . ASN A 1 220 ? -8.409 -10.454 -13.499 1.00 94.56 220 ASN A O 1
ATOM 1735 N N . CYS A 1 221 ? -7.006 -9.826 -15.121 1.00 95.56 221 CYS A N 1
ATOM 1736 C CA . CYS A 1 221 ? -6.558 -11.193 -15.367 1.00 95.56 221 CYS A CA 1
ATOM 1737 C C . CYS A 1 221 ? -5.642 -11.638 -14.226 1.00 95.56 221 CYS A C 1
ATOM 1739 O O . CYS A 1 221 ? -4.593 -11.042 -13.983 1.00 95.56 221 CYS A O 1
ATOM 1741 N N . ARG A 1 222 ? -6.015 -12.728 -13.547 1.00 95.25 222 ARG A N 1
ATOM 1742 C CA . ARG A 1 222 ? -5.215 -13.271 -12.442 1.00 95.25 222 ARG A CA 1
ATOM 1743 C C . ARG A 1 222 ? -3.845 -13.771 -12.897 1.00 95.25 222 ARG A C 1
ATOM 1745 O O . A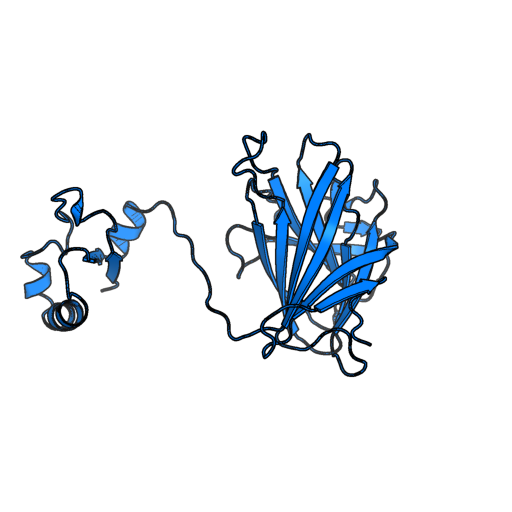RG A 1 222 ? -2.905 -13.696 -12.123 1.00 95.25 222 ARG A O 1
ATOM 1752 N N . ARG A 1 223 ? -3.727 -14.276 -14.125 1.00 95.75 223 ARG A N 1
ATOM 1753 C CA . ARG A 1 223 ? -2.455 -14.669 -14.744 1.00 95.75 223 ARG A CA 1
ATOM 1754 C C . ARG A 1 223 ? -2.224 -13.825 -15.982 1.00 95.75 223 ARG A C 1
ATOM 1756 O O . ARG A 1 223 ? -3.164 -13.606 -16.747 1.00 95.75 223 ARG A O 1
ATOM 1763 N N . PHE A 1 224 ? -0.999 -13.362 -16.164 1.00 96.44 224 PHE A N 1
ATOM 1764 C CA . PHE A 1 224 ? -0.641 -12.480 -17.265 1.00 96.44 224 PHE A CA 1
ATOM 1765 C C . PHE A 1 224 ? 0.843 -12.614 -17.603 1.00 96.44 224 PHE A C 1
ATOM 1767 O O . PHE A 1 224 ? 1.642 -13.114 -16.812 1.00 96.44 224 PHE A O 1
ATOM 1774 N N . GLU A 1 225 ? 1.191 -12.150 -18.795 1.00 94.62 225 GLU A N 1
ATOM 1775 C CA . GLU A 1 225 ? 2.574 -12.036 -19.231 1.00 94.62 225 GLU A CA 1
ATOM 1776 C C . GLU A 1 225 ? 3.144 -10.698 -18.739 1.00 94.62 225 GLU A C 1
ATOM 1778 O O . GLU A 1 225 ? 2.611 -9.623 -19.031 1.00 94.62 225 GLU A O 1
ATOM 1783 N N . ALA A 1 226 ? 4.217 -10.752 -17.959 1.00 90.56 226 ALA A N 1
ATOM 1784 C CA . ALA A 1 226 ? 4.900 -9.611 -17.367 1.00 90.56 226 ALA A CA 1
ATOM 1785 C C . ALA A 1 226 ? 5.857 -8.934 -18.363 1.00 90.56 226 ALA A C 1
ATOM 1787 O O . ALA A 1 226 ? 6.977 -8.558 -18.009 1.00 90.56 226 ALA A O 1
ATOM 1788 N N . CYS A 1 227 ? 5.413 -8.757 -19.615 1.00 88.81 227 CYS A N 1
ATOM 1789 C CA . CYS A 1 227 ? 6.130 -7.989 -20.631 1.00 88.81 227 CYS A CA 1
ATOM 1790 C C . CYS A 1 227 ? 6.366 -6.564 -20.120 1.00 88.81 227 CYS A C 1
ATOM 1792 O O . CYS A 1 227 ? 5.473 -5.709 -20.163 1.00 88.81 227 CYS A O 1
ATOM 1794 N N . SER A 1 228 ? 7.573 -6.333 -19.612 1.00 92.00 228 SER A N 1
ATOM 1795 C CA . SER A 1 228 ? 7.959 -5.100 -18.947 1.00 92.00 228 SER A CA 1
ATOM 1796 C C . SER A 1 228 ? 9.277 -4.567 -19.489 1.00 92.00 228 SER A C 1
ATOM 1798 O O . SER A 1 228 ? 10.145 -5.319 -19.934 1.00 92.00 228 SER A O 1
ATOM 1800 N N . THR A 1 229 ? 9.429 -3.250 -19.447 1.00 96.06 229 THR A N 1
ATOM 1801 C CA . THR A 1 229 ? 10.670 -2.557 -19.798 1.00 96.06 229 THR A CA 1
ATOM 1802 C C . THR A 1 229 ? 11.190 -1.792 -18.594 1.00 96.06 229 THR A C 1
ATOM 1804 O O . THR A 1 229 ? 10.412 -1.343 -17.754 1.00 96.06 229 THR A O 1
ATOM 1807 N N . SER A 1 230 ? 12.510 -1.633 -18.500 1.00 97.31 230 SER A N 1
ATOM 1808 C CA . SER A 1 230 ? 13.113 -0.749 -17.498 1.00 97.31 230 SER A CA 1
ATOM 1809 C C . SER A 1 230 ? 12.615 0.683 -17.690 1.00 97.31 230 SER A C 1
ATOM 1811 O O . SER A 1 230 ? 12.539 1.150 -18.826 1.00 97.31 230 SER A O 1
ATOM 1813 N N . CYS A 1 231 ? 12.310 1.373 -16.598 1.00 97.88 231 CYS A N 1
ATOM 1814 C CA . CYS A 1 231 ? 11.970 2.793 -16.607 1.00 97.88 231 CYS A CA 1
ATOM 1815 C C . CYS A 1 231 ? 12.727 3.523 -15.503 1.00 97.88 231 CYS A C 1
ATOM 1817 O O . CYS A 1 231 ? 13.225 2.885 -14.581 1.00 97.88 231 CYS A O 1
ATOM 1819 N N . GLU A 1 232 ? 12.803 4.846 -15.592 1.00 98.19 232 GLU A N 1
ATOM 1820 C CA . GLU A 1 232 ? 13.403 5.687 -14.558 1.00 98.19 232 GLU A CA 1
ATOM 1821 C C . GLU A 1 232 ? 12.330 6.474 -13.813 1.00 98.19 232 GLU A C 1
ATOM 1823 O O . GLU A 1 232 ? 11.296 6.831 -14.384 1.00 98.19 232 GLU A O 1
ATOM 1828 N N . ALA A 1 233 ? 12.573 6.734 -12.533 1.00 98.44 233 ALA A N 1
ATOM 1829 C CA . ALA A 1 233 ? 11.684 7.509 -11.687 1.00 98.44 233 ALA A CA 1
ATOM 1830 C C . ALA A 1 233 ? 12.473 8.274 -10.624 1.00 98.44 233 ALA A C 1
ATOM 1832 O O . ALA A 1 233 ? 13.525 7.824 -10.163 1.00 98.44 233 ALA A O 1
ATOM 1833 N N . GLU A 1 234 ? 11.921 9.412 -10.205 1.00 98.56 234 GLU A N 1
ATOM 1834 C CA . GLU A 1 234 ? 12.335 10.055 -8.962 1.00 98.56 234 GLU A CA 1
ATOM 1835 C C . GLU A 1 234 ? 11.818 9.226 -7.785 1.00 98.56 234 GLU A C 1
ATOM 1837 O O . GLU A 1 234 ? 10.650 8.815 -7.760 1.00 98.56 234 GLU A O 1
ATOM 1842 N N . PHE A 1 235 ? 12.669 9.013 -6.789 1.00 98.50 235 PHE A N 1
ATOM 1843 C CA . PHE A 1 235 ? 12.259 8.422 -5.529 1.00 98.50 235 PHE A CA 1
ATOM 1844 C C . PHE A 1 235 ? 12.919 9.114 -4.344 1.00 98.50 235 PHE A C 1
ATOM 1846 O O . PHE A 1 235 ? 13.988 9.709 -4.447 1.00 98.50 235 PHE A O 1
ATOM 1853 N N . GLN A 1 236 ? 12.254 9.029 -3.204 1.00 97.94 236 GLN A N 1
ATOM 1854 C CA . GLN A 1 236 ? 12.775 9.460 -1.920 1.00 97.94 236 GLN A CA 1
ATOM 1855 C C . GLN A 1 236 ? 13.183 8.233 -1.116 1.00 97.94 236 GLN A C 1
ATOM 1857 O O . GLN A 1 236 ? 12.472 7.227 -1.161 1.00 97.94 236 GLN A O 1
ATOM 1862 N N . ALA A 1 237 ? 14.282 8.321 -0.374 1.00 97.56 237 ALA A N 1
ATOM 1863 C CA . ALA A 1 237 ? 14.672 7.313 0.603 1.00 97.56 237 ALA A CA 1
ATOM 1864 C C . ALA A 1 237 ? 14.957 7.987 1.944 1.00 97.56 237 ALA A C 1
ATOM 1866 O O . ALA A 1 237 ? 15.586 9.042 1.998 1.00 97.56 237 ALA A O 1
ATOM 1867 N N . ARG A 1 238 ? 14.466 7.382 3.022 1.00 95.94 238 ARG A N 1
ATOM 1868 C CA . ARG A 1 238 ? 14.689 7.846 4.389 1.00 95.94 238 ARG A CA 1
ATOM 1869 C C . ARG A 1 238 ? 15.076 6.666 5.262 1.00 95.94 238 ARG A C 1
ATOM 1871 O O . ARG A 1 238 ? 14.279 5.740 5.432 1.00 95.94 238 ARG A O 1
ATOM 1878 N N . ALA A 1 239 ? 16.278 6.726 5.821 1.00 93.62 239 ALA A N 1
ATOM 1879 C CA . ALA A 1 239 ? 16.723 5.767 6.822 1.00 93.62 239 ALA A CA 1
ATOM 1880 C C . ALA A 1 239 ? 15.992 5.978 8.160 1.00 93.62 239 ALA A C 1
ATOM 1882 O O . ALA A 1 239 ? 15.382 7.021 8.414 1.00 93.62 239 ALA A O 1
ATOM 1883 N N . THR A 1 240 ? 16.057 4.982 9.041 1.00 91.75 240 THR A N 1
ATOM 1884 C CA . THR A 1 240 ? 15.345 4.983 10.331 1.00 91.75 240 THR A CA 1
ATOM 1885 C C . THR A 1 240 ? 15.779 6.101 11.283 1.00 91.75 240 THR A C 1
ATOM 1887 O O . THR A 1 240 ? 14.986 6.552 12.107 1.00 91.75 240 THR A O 1
ATOM 1890 N N . ASP A 1 241 ? 17.032 6.541 11.183 1.00 90.31 241 ASP A N 1
ATOM 1891 C CA . ASP A 1 241 ? 17.653 7.598 11.988 1.00 90.31 241 ASP A CA 1
ATOM 1892 C C . ASP A 1 241 ? 17.612 8.978 11.308 1.00 90.31 241 ASP A C 1
ATOM 1894 O O . ASP A 1 241 ? 18.015 9.985 11.898 1.00 90.31 241 ASP A O 1
ATOM 1898 N N . GLN A 1 242 ? 17.087 9.049 10.083 1.00 90.25 242 GLN A N 1
ATOM 1899 C CA . GLN A 1 242 ? 17.084 10.255 9.273 1.00 90.25 242 GLN A CA 1
ATOM 1900 C C . GLN A 1 242 ? 15.775 11.043 9.420 1.00 90.25 242 GLN A C 1
ATOM 1902 O O . GLN A 1 242 ? 14.663 10.508 9.337 1.00 90.25 242 GLN A O 1
ATOM 1907 N N . PHE A 1 243 ? 15.903 12.360 9.599 1.00 88.06 243 PHE A N 1
ATOM 1908 C CA . PHE A 1 243 ? 14.749 13.248 9.757 1.00 88.06 243 PHE A CA 1
ATOM 1909 C C . PHE A 1 243 ? 14.085 13.613 8.419 1.00 88.06 243 PHE A C 1
ATOM 1911 O O . PHE A 1 243 ? 12.862 13.554 8.302 1.00 88.06 243 PHE A O 1
ATOM 1918 N N . PHE A 1 244 ? 14.878 13.965 7.403 1.00 91.69 244 PHE A N 1
ATOM 1919 C CA . PHE A 1 244 ? 14.396 14.295 6.058 1.00 91.69 244 PHE A CA 1
ATOM 1920 C C . PHE A 1 244 ? 14.832 13.227 5.054 1.00 91.69 244 PHE A C 1
ATOM 1922 O O . PHE A 1 244 ? 15.957 12.759 5.169 1.00 91.69 244 PHE A O 1
ATOM 1929 N N . PRO A 1 245 ? 13.988 12.852 4.080 1.00 95.50 245 PRO A N 1
ATOM 1930 C CA . PRO A 1 245 ? 14.403 11.942 3.023 1.00 95.50 245 PRO A CA 1
ATOM 1931 C C . PRO A 1 245 ? 15.411 12.598 2.073 1.00 95.50 245 PRO A C 1
ATOM 1933 O O . PRO A 1 245 ? 15.270 13.777 1.735 1.00 95.50 245 PRO A O 1
ATOM 1936 N N . ASP A 1 246 ? 16.333 11.795 1.554 1.00 96.56 246 ASP A N 1
ATOM 1937 C CA . ASP A 1 246 ? 17.131 12.135 0.379 1.00 96.56 246 ASP A CA 1
ATOM 1938 C C . ASP A 1 246 ? 16.346 11.833 -0.905 1.00 96.56 246 ASP A C 1
ATOM 1940 O O . ASP A 1 246 ? 15.463 10.968 -0.931 1.00 96.56 246 ASP A O 1
ATOM 1944 N N . ILE A 1 247 ? 16.642 12.573 -1.976 1.00 97.56 247 ILE A N 1
ATOM 1945 C CA . ILE A 1 247 ? 15.975 12.449 -3.278 1.00 97.56 247 ILE A CA 1
ATOM 1946 C C . ILE A 1 247 ? 16.960 11.868 -4.286 1.00 97.56 247 ILE A C 1
ATOM 1948 O O . ILE A 1 247 ? 18.069 12.373 -4.452 1.00 97.56 247 ILE A O 1
ATOM 1952 N N . TYR A 1 248 ? 16.508 10.848 -4.999 1.00 97.88 248 TYR A N 1
ATOM 1953 C CA . TYR A 1 248 ? 17.266 10.110 -5.994 1.00 97.88 248 TYR A CA 1
ATOM 1954 C C . TYR A 1 248 ? 16.478 10.019 -7.298 1.00 97.88 248 TYR A C 1
ATOM 1956 O O . TYR A 1 248 ? 15.259 10.202 -7.340 1.00 97.88 248 TYR A O 1
ATOM 1964 N N . PHE A 1 249 ? 17.180 9.686 -8.374 1.00 97.81 249 PHE A N 1
ATOM 1965 C CA . PHE A 1 249 ? 16.589 9.391 -9.670 1.00 97.81 249 PHE A CA 1
ATOM 1966 C C . PHE A 1 249 ? 17.318 8.200 -10.285 1.00 97.81 249 PHE A C 1
ATOM 1968 O O . PHE A 1 249 ? 18.548 8.170 -10.301 1.00 97.81 249 PHE A O 1
ATOM 1975 N N . GLY A 1 250 ? 16.578 7.214 -10.782 1.00 97.56 250 GLY A N 1
ATOM 1976 C CA . GLY A 1 250 ? 17.186 6.033 -11.389 1.00 97.56 250 GLY A CA 1
ATOM 1977 C C . GLY A 1 250 ? 16.167 4.991 -11.818 1.00 97.56 250 GLY A C 1
ATOM 1978 O O . GLY A 1 250 ? 14.963 5.228 -11.768 1.00 97.56 250 GLY A O 1
ATOM 1979 N N . SER A 1 251 ? 16.657 3.823 -12.234 1.00 97.75 251 SER A N 1
ATOM 1980 C CA . SER A 1 251 ? 15.839 2.697 -12.718 1.00 97.75 251 SER A CA 1
ATOM 1981 C C . SER A 1 251 ? 15.515 1.639 -11.658 1.00 97.75 251 SER A C 1
ATOM 1983 O O . SER A 1 251 ? 15.056 0.537 -11.962 1.00 97.75 251 SER A O 1
ATOM 1985 N N . GLY A 1 252 ? 15.755 1.967 -10.396 1.00 97.69 252 GLY A N 1
ATOM 1986 C CA . GLY A 1 252 ? 15.526 1.132 -9.228 1.00 97.69 252 GLY A CA 1
ATOM 1987 C C . GLY A 1 252 ? 15.977 1.871 -7.973 1.00 97.69 252 GLY A C 1
ATOM 1988 O O . GLY A 1 252 ? 16.548 2.959 -8.063 1.00 97.69 252 GLY A O 1
ATOM 1989 N N . ILE A 1 253 ? 15.753 1.274 -6.804 1.00 97.88 253 ILE A N 1
ATOM 1990 C CA . ILE A 1 253 ? 16.253 1.836 -5.544 1.00 97.88 253 ILE A CA 1
ATOM 1991 C C . ILE A 1 253 ? 17.734 1.477 -5.431 1.00 97.88 253 ILE A C 1
ATOM 1993 O O . ILE A 1 253 ? 18.076 0.317 -5.204 1.00 97.88 253 ILE A O 1
ATOM 1997 N N . GLN A 1 254 ? 18.599 2.469 -5.632 1.00 95.56 254 GLN A N 1
ATOM 1998 C CA . GLN A 1 254 ? 20.054 2.366 -5.520 1.00 95.56 254 GLN A CA 1
ATOM 1999 C C . GLN A 1 254 ? 20.563 3.590 -4.753 1.00 95.56 254 GLN A C 1
ATOM 2001 O O . GLN A 1 254 ? 20.342 4.718 -5.187 1.00 95.56 254 GLN A O 1
ATOM 2006 N N . LEU A 1 255 ? 21.202 3.352 -3.608 1.00 89.69 255 LEU A N 1
ATOM 2007 C CA . LEU A 1 255 ? 21.745 4.375 -2.714 1.00 89.69 255 LEU A CA 1
ATOM 2008 C C . LEU A 1 255 ? 23.276 4.324 -2.842 1.00 89.69 255 LEU A C 1
ATOM 2010 O O . LEU A 1 255 ? 23.950 3.662 -2.055 1.00 89.69 255 LEU A O 1
ATOM 2014 N N . LEU A 1 256 ? 23.808 4.913 -3.916 1.00 70.12 256 LEU A N 1
ATOM 2015 C CA . LEU A 1 256 ? 25.249 5.042 -4.173 1.00 70.12 256 LEU A CA 1
ATOM 2016 C C . LEU A 1 256 ? 25.676 6.505 -4.075 1.00 70.12 256 LEU A C 1
ATOM 2018 O O . LEU A 1 256 ? 24.914 7.361 -4.578 1.00 70.12 256 LEU A O 1
#

Secondary structure (DSSP, 8-state):
--EEEEE-TTTTTS-----STT-TT-HHHHH-HHHHHHHHHH-SSTTEEEEEHHHHHHH-S-------PPP-EEEEEEEEEETTEES-EEEEEESS-EEEEEEEEEPP-TTSS--SPPEEEEEEEE-TT-SSEEEEEEE--S-SSS-BSS---EE-SEEEEEEEEPGGGPPEEEEEEEE-S-SEEEEEEEEEESS--SSTT-SEEEEEEEE-TT-GGGGT-SEEE--EEE--EEEEEE-TT-SS-EEEEESB----

Foldseek 3Di:
DDKDKDFAPCCVVDVDFDPDCPTPPHCVCVVCVVVVVVVVVVPPDRRMDMDHVVVVVVPDPDDDDDDPDAQFKKKKWKWKAAVFFIPWKKWKAFQAKFKKKKKKFFDDCPPHPDPFAWWKKKWKWFDLPHPWKIFTDFMFDPDQADTDSDDDTDGDRMTMHIDIDHNRRPTMIIGIGTDDPDRMTMMMMMMTGNFDEADPPTRMWIFIWGADPPWCVRVVDRMTTRPIDFDKTKMWIAGSPGDGTDIDIDGTRHDD

pLDDT: mean 91.62, std 7.22, range [62.75, 98.69]

Sequence (256 aa):
VFLLLLRNPWFRCCDYEWGGVWKKGGDKWKQFPQVTEAFNELSGGNDLICMEWWEVLNLFAGCGVCFAQEPMNDYRIRGCFKQCVPSVCLQISVRTPVALCFSLLQEDCRGTARAEFSSIMLSVAHGNGDPYYMAVELNSGFDADHPTPLFSFFEARETSMFCELLPENSPYLVVPRIISQSQELSYVLGIHSPVEIGTAQSPISVAFRTLHPSSGVFANCRRFEACSTSCEAEFQARATDQFFPDIYFGSGIQLL

Radius of gyration: 22.95 Å; chains: 1; bounding box: 52×42×65 Å